Protein AF-A0A2E4WPH2-F1 (afdb_monomer_lite)

pLDDT: mean 88.89, std 12.29, range [36.84, 98.5]

Secondary structure (DSSP, 8-state):
------EEEETTTTEEEEES--GGGGHHHHTT--EEEEEEEEE-TTSS-EEE-----SEE-S-HHHHHHHHHHHHHH-TT-EEEEEEEEGGGEEEEEETTEEEEE-S-HHHHHHHHHHHHHHTT-TTHHHHHHHHHH--S-B-GGGGTT--HHHHHHHHHHHHHHHHHHHHHHHGGGTPEEEEEE-TTSSEEEEEEEETTEEEEEEEEE-TTS-EEEEEEEEE-TTS-EEEEEEEESSGGGHHHHTTS-PPB---

Foldseek 3Di:
DWAWFWWAQDPVQQKIKTFRDAPLLCLVVQPPFWKFWPWWWFDDPVNPDIDTDDDDGDTDPPPSVVNNVVLVVQQVPDPRGIAWTWMATPPRWIWTHHRGMIMTHDPDNVSSLVSQLVSCVVSQQQCSVVVVQLNVQDRFIFRCVQRHNHHPVRCVVRVLVRVVVRVVVVQVVVCVVVWHKDWDADPVSATAKIATDDPRATAAKIWGADNVNHTAKIWHWHADPVRQIETADIDGPDPPSVVVCVVVDDDHDYD

Structure (mmCIF, N/CA/C/O backbone):
data_AF-A0A2E4WPH2-F1
#
_entry.id   AF-A0A2E4WPH2-F1
#
loop_
_atom_site.group_PDB
_atom_site.id
_atom_site.type_symbol
_atom_site.label_atom_id
_atom_site.label_alt_id
_atom_site.label_comp_id
_atom_site.label_asym_id
_atom_site.label_entity_id
_atom_site.label_seq_id
_atom_site.pdbx_PDB_ins_code
_atom_site.Cartn_x
_atom_site.Cartn_y
_atom_site.Cartn_z
_atom_site.occupancy
_atom_site.B_iso_or_equiv
_atom_site.auth_seq_id
_atom_site.auth_comp_id
_atom_site.auth_asym_id
_atom_site.auth_atom_id
_atom_site.pdbx_PDB_model_num
ATOM 1 N N . MET A 1 1 ? 16.139 -13.150 -2.199 1.00 55.22 1 MET A N 1
ATOM 2 C CA . MET A 1 1 ? 14.776 -12.777 -2.609 1.00 55.22 1 MET A CA 1
ATOM 3 C C . MET A 1 1 ? 14.275 -11.840 -1.542 1.00 55.22 1 MET A C 1
ATOM 5 O O . MET A 1 1 ? 14.292 -12.226 -0.376 1.00 55.22 1 MET A O 1
ATOM 9 N N . GLU A 1 2 ? 13.984 -10.604 -1.922 1.00 74.56 2 GLU A N 1
ATOM 10 C CA . GLU A 1 2 ? 13.374 -9.649 -1.004 1.00 74.56 2 GLU A CA 1
ATOM 11 C C . GLU A 1 2 ? 11.986 -10.139 -0.583 1.00 74.56 2 GLU A C 1
ATOM 13 O O . GLU A 1 2 ? 11.366 -10.952 -1.273 1.00 74.56 2 GLU A O 1
ATOM 18 N N . SER A 1 3 ? 11.528 -9.699 0.583 1.00 86.38 3 SER A N 1
ATOM 19 C CA . SER A 1 3 ? 10.226 -10.071 1.123 1.00 86.38 3 SER A CA 1
ATOM 20 C C . SER A 1 3 ? 9.539 -8.807 1.580 1.00 86.38 3 SER A C 1
ATOM 22 O O . SER A 1 3 ? 10.053 -8.165 2.492 1.00 86.38 3 SER A O 1
ATOM 24 N N . LEU A 1 4 ? 8.364 -8.505 1.019 1.00 94.19 4 LEU A N 1
ATOM 25 C CA . LEU A 1 4 ? 7.590 -7.336 1.434 1.00 94.19 4 LEU A CA 1
ATOM 26 C C . LEU A 1 4 ? 7.427 -7.324 2.954 1.00 94.19 4 LEU A C 1
ATOM 28 O O . LEU A 1 4 ? 6.986 -8.313 3.548 1.00 94.19 4 LEU A O 1
ATOM 32 N N . ILE A 1 5 ? 7.788 -6.203 3.572 1.00 95.56 5 ILE A N 1
ATOM 33 C CA . ILE A 1 5 ? 7.694 -6.034 5.026 1.00 95.56 5 ILE A CA 1
ATOM 34 C C . ILE A 1 5 ? 6.419 -5.274 5.364 1.00 95.56 5 ILE A C 1
ATOM 36 O O . ILE A 1 5 ? 5.622 -5.740 6.173 1.00 95.56 5 ILE A O 1
ATOM 40 N N . PHE A 1 6 ? 6.201 -4.141 4.700 1.00 96.69 6 PHE A N 1
ATOM 41 C CA . PHE A 1 6 ? 5.037 -3.289 4.904 1.00 96.69 6 PHE A CA 1
ATOM 42 C C . PHE A 1 6 ? 4.280 -3.082 3.599 1.00 96.69 6 PHE A C 1
ATOM 44 O O . PHE A 1 6 ? 4.881 -3.029 2.522 1.00 96.69 6 PHE A O 1
ATOM 51 N N . PHE A 1 7 ? 2.961 -2.951 3.698 1.00 97.75 7 PHE A N 1
ATOM 52 C CA . PHE A 1 7 ? 2.097 -2.593 2.582 1.00 97.75 7 PHE A CA 1
ATOM 53 C C . PHE A 1 7 ? 0.999 -1.654 3.074 1.00 97.75 7 PHE A C 1
ATOM 55 O O . PHE A 1 7 ? 0.356 -1.920 4.089 1.00 97.75 7 PHE A O 1
ATOM 62 N N . LYS A 1 8 ? 0.756 -0.581 2.330 1.00 97.06 8 LYS A N 1
ATOM 63 C CA . LYS A 1 8 ? -0.301 0.394 2.590 1.00 97.06 8 LYS A CA 1
ATOM 64 C C . LYS A 1 8 ? -1.062 0.677 1.310 1.00 97.06 8 LYS A C 1
ATOM 66 O O . LYS A 1 8 ? -0.462 0.809 0.245 1.00 97.06 8 LYS A O 1
ATOM 71 N N . TYR A 1 9 ? -2.376 0.821 1.433 1.00 96.94 9 TYR A N 1
ATOM 72 C CA . TYR A 1 9 ? -3.211 1.429 0.408 1.00 96.94 9 TYR A CA 1
ATOM 73 C C . TYR A 1 9 ? -3.844 2.698 0.972 1.00 96.94 9 TYR A C 1
ATOM 75 O O . TYR A 1 9 ? -4.548 2.666 1.977 1.00 96.94 9 TYR A O 1
ATOM 83 N N . ASP A 1 10 ? -3.574 3.817 0.318 1.00 93.75 10 ASP A N 1
ATOM 84 C CA . ASP A 1 10 ? -4.118 5.127 0.630 1.00 93.75 10 ASP A CA 1
ATOM 85 C C . ASP A 1 10 ? -5.246 5.429 -0.359 1.00 93.75 10 ASP A C 1
ATOM 87 O O . ASP A 1 10 ? -5.002 5.712 -1.539 1.00 93.75 10 ASP A O 1
ATOM 91 N N . TRP A 1 11 ? -6.495 5.309 0.097 1.00 89.50 11 TRP A N 1
ATOM 92 C CA . TRP A 1 11 ? -7.652 5.505 -0.779 1.00 89.50 11 TRP A CA 1
ATOM 93 C C . TRP A 1 11 ? -7.856 6.976 -1.146 1.00 89.50 11 TRP A C 1
ATOM 95 O O . TRP A 1 11 ? -8.404 7.255 -2.212 1.00 89.50 11 TRP A O 1
ATOM 105 N N . SER A 1 12 ? -7.390 7.911 -0.311 1.00 87.56 12 SER A N 1
ATOM 106 C CA . SER A 1 12 ? -7.523 9.351 -0.560 1.00 87.56 12 SER A CA 1
ATOM 107 C C . SER A 1 12 ? -6.627 9.803 -1.714 1.00 87.56 12 SER A C 1
ATOM 109 O O . SER A 1 12 ? -7.017 10.642 -2.527 1.00 87.56 12 SER A O 1
ATOM 111 N N . LEU A 1 13 ? -5.455 9.174 -1.833 1.00 91.25 13 LEU A N 1
ATOM 112 C CA . LEU A 1 13 ? -4.467 9.455 -2.872 1.00 91.25 13 LEU A CA 1
ATOM 113 C C . LEU A 1 13 ? -4.487 8.451 -4.031 1.00 91.25 13 LEU A C 1
ATOM 115 O O . LEU A 1 13 ? -3.799 8.681 -5.027 1.00 91.25 13 LEU A O 1
ATOM 119 N N . LYS A 1 14 ? -5.259 7.360 -3.916 1.00 94.75 14 LYS A N 1
ATOM 120 C CA . LYS A 1 14 ? -5.258 6.207 -4.839 1.00 94.75 14 LYS A CA 1
ATOM 121 C C . LYS A 1 14 ? -3.844 5.666 -5.060 1.00 94.75 14 LYS A C 1
ATOM 123 O O . LYS A 1 14 ? -3.365 5.511 -6.184 1.00 94.75 14 LYS A O 1
ATOM 128 N N . LEU A 1 15 ? -3.167 5.426 -3.947 1.00 96.88 15 LEU A N 1
ATOM 129 C CA . LEU A 1 15 ? -1.734 5.179 -3.883 1.00 96.88 15 LEU A CA 1
ATOM 130 C C . LEU A 1 15 ? -1.475 3.907 -3.083 1.00 96.88 15 LEU A C 1
ATOM 132 O O . LEU A 1 15 ? -2.031 3.736 -2.001 1.00 96.88 15 LEU A O 1
ATOM 136 N N . ILE A 1 16 ? -0.594 3.042 -3.572 1.00 97.94 16 ILE A N 1
ATOM 137 C CA . ILE A 1 16 ? 0.015 2.002 -2.739 1.00 97.94 16 ILE A CA 1
ATOM 138 C C . ILE A 1 16 ? 1.429 2.399 -2.349 1.00 97.94 16 ILE A C 1
ATOM 140 O O . ILE A 1 16 ? 2.131 3.060 -3.116 1.00 97.94 16 ILE A O 1
ATOM 144 N N . ARG A 1 17 ? 1.844 1.982 -1.157 1.00 97.62 17 ARG A N 1
ATOM 145 C CA . ARG A 1 17 ? 3.225 2.083 -0.681 1.00 97.62 17 ARG A CA 1
ATOM 146 C C . ARG A 1 17 ? 3.657 0.742 -0.117 1.00 97.62 17 ARG A C 1
ATOM 148 O O . ARG A 1 17 ? 2.880 0.082 0.571 1.00 97.62 17 ARG A O 1
ATOM 155 N N . THR A 1 18 ? 4.876 0.325 -0.425 1.00 97.31 18 THR A N 1
ATOM 156 C CA . THR A 1 18 ? 5.430 -0.925 0.088 1.00 97.31 18 THR A CA 1
ATOM 157 C C . THR A 1 18 ? 6.941 -0.846 0.275 1.00 97.31 18 THR A C 1
ATOM 159 O O . THR A 1 18 ? 7.606 0.029 -0.279 1.00 97.31 18 THR A O 1
ATOM 162 N N . HIS A 1 19 ? 7.464 -1.755 1.095 1.00 95.69 19 HIS A N 1
ATOM 163 C CA . HIS A 1 19 ? 8.853 -1.794 1.533 1.00 95.69 19 HIS A CA 1
ATOM 164 C C . HIS A 1 19 ? 9.451 -3.190 1.350 1.00 95.69 19 HIS A C 1
ATOM 166 O O . HIS A 1 19 ? 8.760 -4.188 1.565 1.00 95.69 19 HIS A O 1
ATOM 172 N N . SER A 1 20 ? 10.758 -3.229 1.085 1.00 95.00 20 SER A N 1
ATOM 173 C CA . SER A 1 20 ? 11.541 -4.413 0.718 1.00 95.00 20 SER A CA 1
ATOM 174 C C . SER A 1 20 ? 11.065 -5.048 -0.594 1.00 95.00 20 SER A C 1
ATOM 176 O O . SER A 1 20 ? 10.649 -6.210 -0.617 1.00 95.00 20 SER A O 1
ATOM 178 N N . VAL A 1 21 ? 11.111 -4.254 -1.666 1.00 94.81 21 VAL A N 1
ATOM 179 C CA . VAL A 1 21 ? 10.941 -4.703 -3.055 1.00 94.81 21 VAL A CA 1
ATOM 180 C C . VAL A 1 21 ? 12.191 -4.476 -3.889 1.00 94.81 21 VAL A C 1
ATOM 182 O O . VAL A 1 21 ? 12.878 -3.475 -3.720 1.00 94.81 21 VAL A O 1
ATOM 185 N N . ASP A 1 22 ? 12.403 -5.337 -4.879 1.00 93.25 22 ASP A N 1
ATOM 186 C CA . ASP A 1 22 ? 13.354 -5.050 -5.947 1.00 93.25 22 ASP A CA 1
ATOM 187 C C . ASP A 1 22 ? 12.837 -3.940 -6.879 1.00 93.25 22 ASP A C 1
ATOM 189 O O . ASP A 1 22 ? 11.631 -3.713 -7.013 1.00 93.25 22 ASP A O 1
ATOM 193 N N . SER A 1 23 ? 13.765 -3.259 -7.551 1.00 93.94 23 SER A N 1
ATOM 194 C CA . SER A 1 23 ? 13.490 -2.209 -8.543 1.00 93.94 23 SER A CA 1
ATOM 195 C C . SER A 1 23 ? 12.545 -2.679 -9.652 1.00 93.94 23 SER A C 1
ATOM 197 O O . SER A 1 23 ? 11.735 -1.897 -10.148 1.00 93.94 23 SER A O 1
ATOM 199 N N . MET A 1 24 ? 12.593 -3.960 -10.025 1.00 94.69 24 MET A N 1
ATOM 200 C CA . MET A 1 24 ? 11.782 -4.537 -11.099 1.00 94.69 24 MET A CA 1
ATOM 201 C C . MET A 1 24 ? 10.347 -4.880 -10.671 1.00 94.69 24 MET A C 1
ATOM 203 O O . MET A 1 24 ? 9.514 -5.229 -11.513 1.00 94.69 24 MET A O 1
ATOM 207 N N . ALA A 1 25 ? 9.980 -4.660 -9.406 1.00 95.62 25 ALA A N 1
ATOM 208 C CA . ALA A 1 25 ? 8.589 -4.685 -8.953 1.00 95.62 25 ALA A CA 1
ATOM 209 C C . ALA A 1 25 ? 7.688 -3.674 -9.692 1.00 95.62 25 ALA A C 1
ATOM 211 O O . ALA A 1 25 ? 6.464 -3.814 -9.680 1.00 95.62 25 ALA A O 1
ATOM 212 N N . ILE A 1 26 ? 8.276 -2.670 -10.355 1.00 96.38 26 ILE A N 1
ATOM 213 C CA . ILE A 1 26 ? 7.557 -1.664 -11.146 1.00 96.38 26 ILE A CA 1
ATOM 214 C C . ILE A 1 26 ? 6.966 -2.219 -12.447 1.00 96.38 26 ILE A C 1
ATOM 216 O O . ILE A 1 26 ? 6.003 -1.656 -12.964 1.00 96.38 26 ILE A O 1
ATOM 220 N N . LEU A 1 27 ? 7.525 -3.304 -12.995 1.00 95.31 27 LEU A N 1
ATOM 221 C CA . LEU A 1 27 ? 7.250 -3.726 -14.373 1.00 95.31 27 LEU A CA 1
ATOM 222 C C . LEU A 1 27 ? 5.762 -4.001 -14.668 1.00 95.31 27 LEU A C 1
ATOM 224 O O . LEU A 1 27 ? 5.279 -3.507 -15.689 1.00 95.31 27 LEU A O 1
ATOM 228 N N . PRO A 1 28 ? 4.992 -4.690 -13.797 1.00 94.38 28 PRO A N 1
ATOM 229 C CA . PRO A 1 28 ? 3.562 -4.909 -14.033 1.00 94.38 28 PRO A CA 1
ATOM 230 C C . PRO A 1 28 ? 2.748 -3.612 -14.139 1.00 94.38 28 PRO A C 1
ATOM 232 O O . PRO A 1 28 ? 1.669 -3.599 -14.723 1.00 94.38 28 PRO A O 1
ATOM 235 N N . PHE A 1 29 ? 3.244 -2.512 -13.568 1.00 96.31 29 PHE A N 1
ATOM 236 C CA . PHE A 1 29 ? 2.561 -1.220 -13.579 1.00 96.31 29 PHE A CA 1
ATOM 237 C C . PHE 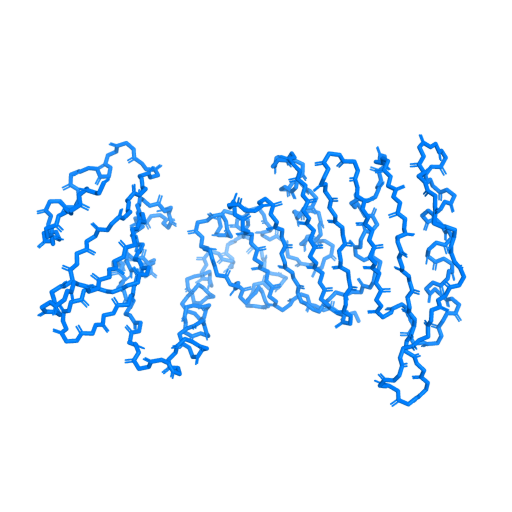A 1 29 ? 2.843 -0.407 -14.848 1.00 96.31 29 PHE A C 1
ATOM 239 O O . PHE A 1 29 ? 2.066 0.496 -15.154 1.00 96.31 29 PHE A O 1
ATOM 246 N N . LEU A 1 30 ? 3.893 -0.755 -15.601 1.00 95.69 30 LEU A N 1
ATOM 247 C CA . LEU A 1 30 ? 4.248 -0.137 -16.885 1.00 95.69 30 LEU A CA 1
ATOM 248 C C . LEU A 1 30 ? 3.587 -0.823 -18.087 1.00 95.69 30 LEU A C 1
ATOM 250 O O . LEU A 1 30 ? 3.448 -0.213 -19.145 1.00 95.69 30 LEU A O 1
ATOM 254 N N . GLU A 1 31 ? 3.202 -2.094 -17.953 1.00 89.56 31 GLU A N 1
ATOM 255 C CA . GLU A 1 31 ? 2.692 -2.888 -19.070 1.00 89.56 31 GLU A CA 1
ATOM 256 C C . GLU A 1 31 ? 1.447 -2.246 -19.707 1.00 89.56 31 GLU A C 1
ATOM 258 O O . GLU A 1 31 ? 0.392 -2.123 -19.083 1.00 89.56 31 GLU A O 1
ATOM 263 N N . GLY A 1 32 ? 1.582 -1.843 -20.977 1.00 87.12 32 GLY A N 1
ATOM 264 C CA . GLY A 1 32 ? 0.493 -1.278 -21.774 1.00 87.12 32 GLY A CA 1
ATOM 265 C C . GLY A 1 32 ? 0.068 0.142 -21.391 1.00 87.12 32 GLY A C 1
ATOM 266 O O . GLY A 1 32 ? -1.018 0.551 -21.800 1.00 87.12 32 GLY A O 1
ATOM 267 N N . ARG A 1 33 ? 0.884 0.879 -20.626 1.00 93.81 33 ARG A N 1
ATOM 268 C CA . ARG A 1 33 ? 0.634 2.287 -20.280 1.00 93.81 33 ARG A CA 1
ATOM 269 C C . ARG A 1 33 ? 1.617 3.211 -20.948 1.00 93.81 33 ARG A C 1
ATOM 271 O O . ARG A 1 33 ? 2.790 2.882 -21.050 1.00 93.81 33 ARG A O 1
ATOM 278 N N . ASP A 1 34 ? 1.149 4.401 -21.286 1.00 97.44 34 ASP A N 1
ATOM 279 C CA . ASP A 1 34 ? 2.032 5.490 -21.672 1.00 97.44 34 ASP A CA 1
ATOM 280 C C . ASP A 1 34 ? 2.725 6.059 -20.428 1.00 97.44 34 ASP A C 1
ATOM 282 O O . ASP A 1 34 ? 2.091 6.288 -19.390 1.00 97.44 34 ASP A O 1
ATOM 286 N N . PHE A 1 35 ? 4.035 6.270 -20.528 1.00 97.56 35 PHE A N 1
ATOM 287 C CA . PHE A 1 35 ? 4.858 6.754 -19.422 1.00 97.56 35 PHE A CA 1
ATOM 288 C C . PHE A 1 35 ? 6.048 7.578 -19.910 1.00 97.56 35 PHE A C 1
ATOM 290 O O . PHE A 1 35 ? 6.430 7.514 -21.077 1.00 97.56 35 PHE A O 1
ATOM 297 N N . ILE A 1 36 ? 6.657 8.326 -18.998 1.00 97.12 36 ILE A N 1
ATOM 298 C CA . ILE A 1 36 ? 7.961 8.966 -19.174 1.00 97.12 36 ILE A CA 1
ATOM 299 C C . ILE A 1 36 ? 8.834 8.629 -17.972 1.00 97.12 36 ILE A C 1
ATOM 301 O O . ILE A 1 36 ? 8.398 8.694 -16.821 1.00 97.12 36 ILE A O 1
ATOM 305 N N . VAL A 1 37 ? 10.080 8.256 -18.243 1.00 97.12 37 VAL A N 1
ATOM 306 C CA . VAL A 1 37 ? 11.079 8.016 -17.204 1.00 97.12 37 VAL A CA 1
ATOM 307 C C . VAL A 1 37 ? 11.802 9.332 -16.933 1.00 97.12 37 VAL A C 1
ATOM 309 O O . VAL A 1 37 ? 12.627 9.765 -17.729 1.00 97.12 37 VAL A O 1
ATOM 312 N N . ASN A 1 38 ? 11.483 9.980 -15.813 1.00 96.44 38 ASN A N 1
ATOM 313 C CA . ASN A 1 38 ? 12.056 11.280 -15.452 1.00 96.44 38 ASN A CA 1
ATOM 314 C C . ASN A 1 38 ? 13.489 11.141 -14.938 1.00 96.44 38 ASN A C 1
ATOM 316 O O . ASN A 1 38 ? 14.348 11.988 -15.183 1.00 96.44 38 ASN A O 1
ATOM 320 N N . SER A 1 39 ? 13.752 10.090 -14.159 1.00 95.81 39 SER A N 1
ATOM 321 C CA . SER A 1 39 ? 15.089 9.843 -13.631 1.00 95.81 39 SER A CA 1
ATOM 322 C C . SER A 1 39 ? 15.298 8.388 -13.240 1.00 95.81 39 SER A C 1
ATOM 324 O O . SER A 1 39 ? 14.391 7.714 -12.754 1.00 95.81 39 SER A O 1
ATOM 326 N N . VAL A 1 40 ? 16.529 7.926 -13.442 1.00 96.88 40 VAL A N 1
ATOM 327 C CA . VAL A 1 40 ? 17.003 6.600 -13.052 1.00 96.88 40 VAL A CA 1
ATOM 328 C C . VAL A 1 40 ? 18.391 6.769 -12.456 1.00 96.88 40 VAL A C 1
ATOM 330 O O . VAL A 1 40 ? 19.227 7.479 -13.020 1.00 96.88 40 VAL A O 1
ATOM 333 N N . HIS A 1 41 ? 18.639 6.144 -11.310 1.00 96.56 41 HIS A N 1
ATOM 334 C CA . HIS A 1 41 ? 19.916 6.238 -10.619 1.00 96.56 41 HIS A CA 1
ATOM 335 C C . HIS A 1 41 ? 20.354 4.899 -10.027 1.00 96.56 41 HIS A C 1
ATOM 337 O O . HIS A 1 41 ? 19.533 4.146 -9.505 1.00 96.56 41 HIS A O 1
ATOM 343 N N . THR A 1 42 ? 21.665 4.668 -10.002 1.00 96.12 42 THR A N 1
ATOM 344 C CA . THR A 1 42 ? 22.331 3.586 -9.256 1.00 96.12 42 THR A CA 1
ATOM 345 C C . THR A 1 42 ? 23.074 4.150 -8.047 1.00 96.12 42 THR A C 1
ATOM 347 O O . THR A 1 42 ? 23.486 5.314 -8.050 1.00 96.12 42 THR A O 1
ATOM 350 N N . LEU A 1 43 ? 23.306 3.330 -7.020 1.00 93.81 43 LEU A N 1
ATOM 351 C CA . LEU A 1 43 ? 24.273 3.660 -5.968 1.00 93.81 43 LEU A CA 1
ATOM 352 C C . LEU A 1 43 ? 25.697 3.367 -6.446 1.00 93.81 43 LEU A C 1
ATOM 354 O O . LEU A 1 43 ? 25.965 2.324 -7.050 1.00 93.81 43 LEU A O 1
ATOM 358 N N . LYS A 1 44 ? 26.625 4.272 -6.133 1.00 91.81 44 LYS A N 1
ATOM 359 C CA . LYS A 1 44 ? 28.067 4.046 -6.278 1.00 91.81 44 LYS A CA 1
ATOM 360 C C . LYS A 1 44 ? 28.548 3.008 -5.264 1.00 91.81 44 LYS A C 1
ATOM 362 O O . LYS A 1 44 ? 27.851 2.666 -4.314 1.00 91.81 44 LYS A O 1
ATOM 367 N N . ASP A 1 45 ? 29.781 2.536 -5.439 1.00 90.06 45 ASP A N 1
ATOM 368 C CA . ASP A 1 45 ? 30.409 1.547 -4.547 1.00 90.06 45 ASP A CA 1
ATOM 369 C C . ASP A 1 45 ? 30.512 1.996 -3.074 1.00 90.06 45 ASP A C 1
ATOM 371 O O . ASP A 1 45 ? 30.700 1.158 -2.195 1.00 90.06 45 ASP A O 1
ATOM 375 N N . ASP A 1 46 ? 30.390 3.297 -2.788 1.00 89.31 46 ASP A N 1
ATOM 376 C CA . ASP A 1 46 ? 30.347 3.818 -1.417 1.00 89.31 46 ASP A CA 1
ATOM 377 C C . ASP A 1 46 ? 29.005 3.560 -0.704 1.00 89.31 46 ASP A C 1
ATOM 379 O O . ASP A 1 46 ? 28.917 3.754 0.508 1.00 89.31 46 ASP A O 1
ATOM 383 N N . GLY A 1 47 ? 27.977 3.118 -1.437 1.00 83.44 47 GLY A N 1
ATOM 384 C CA . GLY A 1 47 ? 26.639 2.821 -0.926 1.00 83.44 47 GLY A CA 1
ATOM 385 C C . GLY A 1 47 ? 25.828 4.046 -0.500 1.00 83.44 47 GLY A C 1
ATOM 386 O O . GLY A 1 47 ? 24.753 3.882 0.071 1.00 83.44 47 GLY A O 1
ATOM 387 N N . VAL A 1 48 ? 26.323 5.263 -0.745 1.00 84.06 48 VAL A N 1
ATOM 388 C CA . VAL A 1 48 ? 25.702 6.514 -0.273 1.00 84.06 48 VAL A CA 1
ATOM 389 C C . VAL A 1 48 ? 25.474 7.493 -1.419 1.00 84.06 48 VAL A C 1
ATOM 391 O O . VAL A 1 48 ? 24.461 8.190 -1.448 1.00 84.06 48 VAL A O 1
ATOM 394 N N . THR A 1 49 ? 26.394 7.557 -2.377 1.00 89.50 49 THR A N 1
ATOM 395 C CA . THR A 1 49 ? 26.308 8.492 -3.496 1.00 89.50 49 THR A CA 1
ATOM 396 C C . THR A 1 49 ? 25.522 7.869 -4.645 1.00 89.50 49 THR A C 1
ATOM 398 O O . THR A 1 49 ? 25.864 6.785 -5.111 1.00 89.50 49 THR A O 1
ATOM 401 N N . ALA A 1 50 ? 24.510 8.575 -5.152 1.00 92.56 50 ALA A N 1
ATOM 402 C CA . ALA A 1 50 ? 23.770 8.170 -6.345 1.00 92.56 50 ALA A CA 1
ATOM 403 C C . ALA A 1 50 ? 24.404 8.733 -7.631 1.00 92.56 50 ALA A C 1
ATOM 405 O O . ALA A 1 50 ? 24.951 9.840 -7.645 1.00 92.56 50 ALA A O 1
ATOM 406 N N . GLU A 1 51 ? 24.310 7.984 -8.724 1.00 93.94 51 GLU A N 1
ATOM 407 C CA . GLU A 1 51 ? 24.726 8.382 -10.071 1.00 93.94 51 GLU A CA 1
ATOM 408 C C . GLU A 1 51 ? 23.551 8.237 -11.033 1.00 93.94 51 GLU A C 1
ATOM 410 O O . GLU A 1 51 ? 22.856 7.226 -10.992 1.00 93.94 51 GLU A O 1
ATOM 415 N N . LYS A 1 52 ? 23.298 9.264 -11.856 1.00 93.75 52 LYS A N 1
ATOM 416 C CA . LYS A 1 52 ? 22.231 9.233 -12.864 1.00 93.75 52 LYS A CA 1
ATOM 417 C C . LYS A 1 52 ? 22.639 8.298 -14.002 1.00 93.75 52 LYS A C 1
ATOM 419 O O . LYS A 1 52 ? 23.747 8.417 -14.514 1.00 93.75 52 LYS A O 1
ATOM 424 N N . CYS A 1 53 ? 21.740 7.401 -14.378 1.00 92.12 53 CYS A N 1
ATOM 425 C CA . CYS A 1 53 ? 21.887 6.543 -15.543 1.00 92.12 53 CYS A CA 1
ATOM 426 C C . CYS A 1 53 ? 21.402 7.276 -16.799 1.00 92.12 53 CYS A C 1
ATOM 428 O O . CYS A 1 53 ? 20.480 8.094 -16.730 1.00 92.12 53 CYS A O 1
ATOM 430 N N . ASP A 1 54 ? 22.004 6.963 -17.944 1.00 88.38 54 ASP A N 1
ATOM 431 C CA . ASP A 1 54 ? 21.547 7.480 -19.230 1.00 88.38 54 ASP A CA 1
ATOM 432 C C . ASP A 1 54 ? 20.245 6.770 -19.627 1.00 88.38 54 ASP A C 1
ATOM 434 O O . ASP A 1 54 ? 20.234 5.580 -19.936 1.00 88.38 54 ASP A O 1
ATOM 438 N N . PHE A 1 55 ? 19.138 7.510 -19.589 1.00 88.25 55 PHE A N 1
ATOM 439 C CA . PHE A 1 55 ? 17.824 7.077 -20.053 1.00 88.25 55 PHE A CA 1
ATOM 440 C C . PHE A 1 55 ? 17.112 8.282 -20.673 1.00 88.25 55 PHE A C 1
ATOM 442 O O . PHE A 1 55 ? 17.242 9.400 -20.168 1.00 88.25 55 PHE A O 1
ATOM 449 N N . GLU A 1 56 ? 16.410 8.087 -21.788 1.00 84.38 56 GLU A N 1
ATOM 450 C CA . GLU A 1 56 ? 15.780 9.197 -22.506 1.00 84.38 56 GLU A CA 1
ATOM 451 C C . GLU A 1 56 ? 14.533 9.709 -21.767 1.00 84.38 56 GLU A C 1
ATOM 453 O O . GLU A 1 56 ? 13.613 8.952 -21.459 1.00 84.38 56 GLU A O 1
ATOM 458 N N . GLU A 1 57 ? 14.504 11.019 -21.501 1.00 90.56 57 GLU A N 1
ATOM 459 C CA . GLU A 1 57 ? 13.357 11.723 -20.914 1.00 90.56 57 GLU A CA 1
ATOM 460 C C . GLU A 1 57 ? 12.356 12.093 -22.020 1.00 90.56 57 GLU A C 1
ATOM 462 O O . GLU A 1 57 ? 12.251 13.247 -22.446 1.00 90.56 57 GLU A O 1
ATOM 467 N N . GLU A 1 58 ? 11.627 11.098 -22.520 1.00 93.88 58 GLU A N 1
ATOM 468 C CA . GLU A 1 58 ? 10.548 11.287 -23.490 1.00 93.88 58 GLU A CA 1
ATOM 469 C C . GLU A 1 58 ? 9.303 10.457 -23.158 1.00 93.88 58 GLU A C 1
ATOM 471 O O . GLU A 1 58 ? 9.364 9.439 -22.470 1.00 93.88 58 GLU A O 1
ATOM 476 N N . TRP A 1 59 ? 8.147 10.906 -23.656 1.00 96.75 59 TRP A N 1
ATOM 477 C CA . TRP A 1 59 ? 6.901 10.155 -23.530 1.00 96.75 59 TRP A CA 1
ATOM 478 C C . TRP A 1 59 ? 6.910 8.932 -24.445 1.00 96.75 59 TRP A C 1
ATOM 480 O O . TRP A 1 59 ? 6.850 9.042 -25.673 1.00 96.75 59 TRP A O 1
ATOM 490 N N . ILE A 1 60 ? 6.890 7.762 -23.823 1.00 95.88 60 ILE A N 1
ATOM 491 C CA . ILE A 1 60 ? 6.821 6.460 -24.469 1.00 95.88 60 ILE A CA 1
ATOM 492 C C . ILE A 1 60 ? 5.347 6.123 -24.666 1.00 95.88 60 ILE A C 1
ATOM 494 O O . ILE A 1 60 ? 4.627 5.825 -23.716 1.00 95.88 60 ILE A O 1
ATOM 498 N N . THR A 1 61 ? 4.894 6.206 -25.918 1.00 96.12 61 THR A N 1
ATOM 499 C CA . THR A 1 61 ? 3.477 6.010 -26.298 1.00 96.12 61 THR A CA 1
ATOM 500 C C . THR A 1 61 ? 3.241 4.778 -27.175 1.00 96.12 61 THR A C 1
ATOM 502 O O . THR A 1 61 ? 2.115 4.461 -27.563 1.00 96.12 61 THR A O 1
ATOM 505 N N . LYS A 1 62 ? 4.323 4.097 -27.567 1.00 94.38 62 LYS A N 1
ATOM 506 C CA . LYS A 1 62 ? 4.332 2.909 -28.429 1.00 94.38 62 LYS A CA 1
ATOM 507 C C . LYS A 1 62 ? 5.527 2.042 -28.083 1.00 94.38 62 LYS A C 1
ATOM 509 O O . LYS A 1 62 ? 6.490 2.522 -27.496 1.00 94.38 62 LYS A O 1
ATOM 514 N N . ASP A 1 63 ? 5.454 0.778 -28.498 1.00 93.94 63 ASP A N 1
ATOM 515 C CA . ASP A 1 63 ? 6.546 -0.186 -28.362 1.00 93.94 63 ASP A CA 1
ATOM 516 C C . ASP A 1 63 ? 7.097 -0.253 -26.924 1.00 93.94 63 ASP A C 1
ATOM 518 O O . ASP A 1 63 ? 8.291 -0.453 -26.710 1.00 93.94 63 ASP A O 1
ATOM 522 N N . HIS A 1 64 ? 6.208 -0.114 -25.924 1.00 94.88 64 HIS A N 1
ATOM 523 C CA . HIS A 1 64 ? 6.543 -0.014 -24.494 1.00 94.88 64 HIS A CA 1
ATOM 524 C C . HIS A 1 64 ? 7.476 -1.135 -24.021 1.00 94.88 64 HIS A C 1
ATOM 526 O O . HIS A 1 64 ? 8.324 -0.919 -23.160 1.00 94.88 64 HIS A O 1
ATOM 532 N N . PHE A 1 65 ? 7.357 -2.324 -24.623 1.00 94.44 65 PHE A N 1
ATOM 533 C CA . PHE A 1 65 ? 8.198 -3.479 -24.318 1.00 94.44 65 PHE A CA 1
ATOM 534 C C . PHE A 1 65 ? 9.698 -3.219 -24.543 1.00 94.44 65 PHE A C 1
ATOM 536 O O . PHE A 1 65 ? 10.502 -3.786 -23.811 1.00 94.44 65 PHE A O 1
ATOM 543 N N . ILE A 1 66 ? 10.082 -2.366 -25.505 1.00 93.75 66 ILE A N 1
ATOM 544 C CA . ILE A 1 66 ? 11.488 -2.022 -25.783 1.00 93.75 66 ILE A CA 1
ATOM 545 C C . ILE A 1 66 ? 12.078 -1.263 -24.594 1.00 93.75 66 ILE A C 1
ATOM 547 O O . ILE A 1 66 ? 13.142 -1.615 -24.097 1.00 93.75 66 ILE A O 1
ATOM 551 N N . TYR A 1 67 ? 11.359 -0.256 -24.102 1.00 94.50 67 TYR A N 1
ATOM 552 C CA . TYR A 1 67 ? 11.810 0.584 -22.993 1.00 94.50 67 TYR A CA 1
ATOM 553 C C . TYR A 1 67 ? 11.752 -0.154 -21.651 1.00 94.50 67 TYR A C 1
ATOM 555 O O . TYR A 1 67 ? 12.649 -0.013 -20.823 1.00 94.50 67 TYR A O 1
ATOM 563 N N . ILE A 1 68 ? 10.738 -1.003 -21.455 1.00 95.25 68 ILE A N 1
ATOM 564 C CA . ILE A 1 68 ? 10.663 -1.918 -20.307 1.00 95.25 68 ILE A CA 1
ATOM 565 C C . ILE A 1 68 ? 11.853 -2.888 -20.309 1.00 95.25 68 ILE A C 1
ATOM 567 O O . ILE A 1 68 ? 12.467 -3.116 -19.267 1.00 95.25 68 ILE A O 1
ATOM 571 N N . GLN A 1 69 ? 12.202 -3.446 -21.471 1.00 94.94 69 GLN A N 1
ATOM 572 C CA . GLN A 1 69 ? 13.370 -4.311 -21.606 1.00 94.94 69 GLN A CA 1
ATOM 573 C C . GLN A 1 69 ? 14.668 -3.544 -21.331 1.00 94.94 69 GLN A C 1
ATOM 575 O O . GLN A 1 69 ? 15.504 -4.059 -20.598 1.00 94.94 69 GLN A O 1
ATOM 580 N N . ALA A 1 70 ? 14.804 -2.311 -21.823 1.00 94.31 70 ALA A N 1
ATOM 581 C CA . ALA A 1 70 ? 15.971 -1.470 -21.560 1.00 94.31 70 ALA A CA 1
ATOM 582 C C . ALA A 1 70 ? 16.158 -1.164 -20.062 1.00 94.31 70 ALA A C 1
ATOM 584 O O . ALA A 1 70 ? 17.276 -1.238 -19.564 1.00 94.31 70 ALA A O 1
ATOM 585 N N . LEU A 1 71 ? 15.078 -0.880 -19.318 1.00 95.00 71 LEU A N 1
ATOM 586 C CA . LEU A 1 71 ? 15.145 -0.703 -17.857 1.00 95.00 71 LEU A CA 1
ATOM 587 C C . LEU A 1 71 ? 15.639 -1.966 -17.147 1.00 95.00 71 LEU A C 1
ATOM 589 O O . LEU A 1 71 ? 16.440 -1.880 -16.219 1.00 95.00 71 LEU A O 1
ATOM 593 N N . LYS A 1 72 ? 15.169 -3.133 -17.590 1.00 95.38 72 LYS A N 1
ATOM 594 C CA . LYS A 1 72 ? 15.585 -4.416 -17.027 1.00 95.38 72 LYS A CA 1
ATOM 595 C C . LYS A 1 72 ? 17.043 -4.742 -17.350 1.00 95.38 72 LYS A C 1
ATOM 597 O O . LYS A 1 72 ? 17.776 -5.156 -16.463 1.00 95.38 72 LYS A O 1
ATOM 602 N N . GLU A 1 73 ? 17.457 -4.553 -18.600 1.00 95.19 73 GLU A N 1
ATOM 603 C CA . GLU A 1 73 ? 18.848 -4.747 -19.024 1.00 95.19 73 GLU A CA 1
ATOM 604 C C . GLU A 1 73 ? 19.786 -3.823 -18.242 1.00 95.19 73 GLU A C 1
ATOM 606 O O . GLU A 1 73 ? 20.816 -4.275 -17.751 1.00 95.19 73 GLU A O 1
ATOM 611 N N . LEU A 1 74 ? 19.387 -2.565 -18.036 1.00 94.19 74 LEU A N 1
ATOM 612 C CA . LEU A 1 74 ? 20.128 -1.621 -17.205 1.00 94.19 74 LEU A CA 1
ATOM 613 C C . LEU A 1 74 ? 20.256 -2.106 -15.751 1.00 94.19 74 LEU A C 1
ATOM 615 O O . LEU A 1 74 ? 21.348 -2.048 -15.193 1.00 94.19 74 LEU A O 1
ATOM 619 N N . ASP A 1 75 ? 19.177 -2.594 -15.132 1.00 94.31 75 ASP A N 1
ATOM 620 C CA . ASP A 1 75 ? 19.219 -3.151 -13.770 1.00 94.31 75 ASP A CA 1
ATOM 621 C C . ASP A 1 75 ? 20.141 -4.381 -13.674 1.00 94.31 75 ASP A C 1
ATOM 623 O O . ASP A 1 75 ? 20.966 -4.453 -12.763 1.00 94.31 75 ASP A O 1
ATOM 627 N N . ASP A 1 76 ? 20.071 -5.290 -14.655 1.00 93.69 76 ASP A N 1
ATOM 628 C CA . ASP A 1 76 ? 20.894 -6.506 -14.736 1.00 93.69 76 ASP A CA 1
ATOM 629 C C . ASP A 1 76 ? 22.398 -6.198 -14.945 1.00 93.69 76 ASP A C 1
ATOM 631 O O . ASP A 1 76 ? 23.265 -6.939 -14.468 1.00 93.69 76 ASP A O 1
ATOM 635 N N . GLU A 1 77 ? 22.736 -5.117 -15.658 1.00 92.62 77 GLU A N 1
ATOM 636 C CA . GLU A 1 77 ? 24.121 -4.676 -15.897 1.00 92.62 77 GLU A CA 1
ATOM 637 C C . GLU A 1 77 ? 24.758 -3.992 -14.677 1.00 92.62 77 GLU A C 1
ATOM 639 O O . GLU A 1 77 ? 25.988 -3.989 -14.514 1.00 92.62 77 GLU A O 1
ATOM 644 N N . LEU A 1 78 ? 23.941 -3.409 -13.800 1.00 90.38 78 LEU A N 1
ATOM 645 C CA . LEU A 1 78 ? 24.402 -2.653 -12.645 1.00 90.38 78 LEU A CA 1
ATOM 646 C C . LEU A 1 78 ? 24.719 -3.569 -11.464 1.00 90.38 78 LEU A C 1
ATOM 648 O O . LEU A 1 78 ? 23.863 -4.232 -10.890 1.00 90.38 78 LEU A O 1
ATOM 652 N N . LYS A 1 79 ? 25.967 -3.507 -10.991 1.00 86.75 79 LYS A N 1
ATOM 653 C CA . LYS A 1 79 ? 26.433 -4.273 -9.820 1.00 86.75 79 LYS A CA 1
ATOM 654 C C . LYS A 1 79 ? 25.559 -4.083 -8.570 1.00 86.75 79 LYS A C 1
ATOM 656 O O . LYS A 1 79 ? 25.406 -5.026 -7.798 1.00 86.75 79 LYS A O 1
ATOM 661 N N . ASN A 1 80 ? 25.048 -2.871 -8.356 1.00 86.25 80 ASN A N 1
ATOM 662 C CA . ASN A 1 80 ? 24.224 -2.519 -7.197 1.00 86.25 80 ASN A CA 1
ATOM 663 C C . ASN A 1 80 ? 22.724 -2.440 -7.534 1.00 86.25 80 ASN A C 1
ATOM 665 O O . ASN A 1 80 ? 21.945 -2.048 -6.667 1.00 86.25 80 ASN A O 1
ATOM 669 N N . GLY A 1 81 ? 22.338 -2.792 -8.767 1.00 90.94 81 GLY A N 1
ATOM 670 C CA . GLY A 1 81 ? 20.996 -2.575 -9.299 1.00 90.94 81 GLY A CA 1
ATOM 671 C C . GLY A 1 81 ? 20.601 -1.099 -9.360 1.00 90.94 81 GLY A C 1
ATOM 672 O O . GLY A 1 81 ? 21.360 -0.188 -9.004 1.00 90.94 81 GLY A O 1
ATOM 673 N N . LEU A 1 82 ? 19.375 -0.854 -9.803 1.00 94.94 82 LEU A N 1
ATOM 674 C CA . LEU A 1 82 ? 18.762 0.461 -9.736 1.00 94.94 82 LEU A CA 1
ATOM 675 C C . LEU A 1 82 ? 18.385 0.796 -8.294 1.00 94.94 82 LEU A C 1
ATOM 677 O O . LEU A 1 82 ? 17.807 -0.006 -7.562 1.00 94.94 82 LEU A O 1
ATOM 681 N N . ALA A 1 83 ? 18.708 2.020 -7.892 1.00 95.19 83 ALA A N 1
ATOM 682 C CA . ALA A 1 83 ? 18.477 2.534 -6.550 1.00 95.19 83 ALA A CA 1
ATOM 683 C C . ALA A 1 83 ? 17.321 3.530 -6.499 1.00 95.19 83 ALA A C 1
ATOM 685 O O . ALA A 1 83 ? 16.582 3.544 -5.519 1.00 95.19 83 ALA A O 1
ATOM 686 N N . PHE A 1 84 ? 17.153 4.344 -7.542 1.00 96.94 84 PHE A N 1
ATOM 687 C CA . PHE A 1 84 ? 16.060 5.308 -7.632 1.00 96.94 84 PHE A CA 1
ATOM 688 C C . PHE A 1 84 ? 15.487 5.309 -9.040 1.00 96.94 84 PHE A C 1
ATOM 690 O O . PHE A 1 84 ? 16.243 5.349 -10.011 1.00 96.94 84 PHE A O 1
ATOM 697 N N . ILE A 1 85 ? 14.164 5.267 -9.143 1.00 97.94 85 ILE A N 1
ATOM 698 C CA . ILE A 1 85 ? 13.439 5.349 -10.410 1.00 97.94 85 ILE A CA 1
ATOM 699 C C . ILE A 1 85 ? 12.236 6.262 -10.185 1.00 97.94 85 ILE A C 1
ATOM 701 O O . ILE A 1 85 ? 11.428 6.008 -9.291 1.00 97.94 85 ILE A O 1
ATOM 705 N N . ASP A 1 86 ? 12.121 7.310 -10.992 1.00 98.12 86 ASP A N 1
ATOM 706 C CA . ASP A 1 86 ? 10.970 8.210 -11.013 1.00 98.12 86 ASP A CA 1
ATOM 707 C C . ASP A 1 86 ? 10.328 8.183 -12.398 1.00 98.12 86 ASP A C 1
ATOM 709 O O . ASP A 1 86 ? 10.973 8.509 -13.399 1.00 98.12 86 ASP A O 1
ATOM 713 N N . ILE A 1 87 ? 9.069 7.754 -12.451 1.00 98.31 87 ILE A N 1
ATOM 714 C CA . ILE A 1 87 ? 8.302 7.595 -13.686 1.00 98.31 87 ILE A CA 1
ATOM 715 C C . ILE A 1 87 ? 6.962 8.296 -13.518 1.00 98.31 87 ILE A C 1
ATOM 717 O O . ILE A 1 87 ? 6.209 8.008 -12.584 1.00 98.31 87 ILE A O 1
ATOM 721 N N . GLU A 1 88 ? 6.631 9.163 -14.465 1.00 98.25 88 GLU A N 1
ATOM 722 C CA . GLU A 1 88 ? 5.279 9.686 -14.621 1.00 98.25 88 GLU A CA 1
ATOM 723 C C . GLU A 1 88 ? 4.494 8.769 -15.566 1.00 98.25 88 GLU A C 1
ATOM 725 O O . GLU A 1 88 ? 4.991 8.338 -16.607 1.00 98.25 88 GLU A O 1
ATOM 730 N N . LEU A 1 89 ? 3.262 8.450 -15.177 1.00 97.31 89 LEU A N 1
ATOM 731 C CA . LEU A 1 89 ? 2.322 7.675 -15.978 1.00 97.31 89 LEU A CA 1
ATOM 732 C C . LEU A 1 89 ? 1.249 8.611 -16.538 1.00 97.31 89 LEU A C 1
ATOM 734 O O . LEU A 1 89 ? 0.969 9.677 -15.981 1.00 97.31 89 LEU A O 1
ATOM 738 N N . GLU A 1 90 ? 0.571 8.180 -17.597 1.00 94.62 90 GLU A N 1
ATOM 739 C CA . GLU A 1 90 ? -0.654 8.839 -18.050 1.00 94.62 90 GLU A CA 1
ATOM 740 C C . GLU A 1 90 ? -1.672 9.074 -16.907 1.00 94.62 90 GLU A C 1
ATOM 742 O O . GLU A 1 90 ? -1.678 8.399 -15.874 1.00 94.62 90 GLU A O 1
ATOM 747 N N . ASN A 1 91 ? -2.581 10.036 -17.098 1.00 93.31 91 ASN A N 1
ATOM 748 C CA . ASN A 1 91 ? -3.635 10.378 -16.130 1.00 93.31 91 ASN A CA 1
ATOM 749 C C . ASN A 1 91 ? -3.109 10.783 -14.736 1.00 93.31 91 ASN A C 1
ATOM 751 O O . ASN A 1 91 ? -3.755 10.517 -13.720 1.00 93.31 91 ASN A O 1
ATOM 755 N N . SER A 1 92 ? -1.946 11.446 -14.685 1.00 92.25 92 SER A N 1
ATOM 756 C CA . SER A 1 92 ? -1.315 11.919 -13.440 1.00 92.25 92 SER A CA 1
ATOM 757 C C . SER A 1 92 ? -0.995 10.797 -12.439 1.00 92.25 92 SER A C 1
ATOM 759 O O . SER A 1 92 ? -0.980 11.026 -11.218 1.00 92.25 92 SER A O 1
ATOM 761 N N . GLY A 1 93 ? -0.780 9.582 -12.952 1.00 96.88 93 GLY A N 1
ATOM 762 C CA . GLY A 1 93 ? -0.201 8.479 -12.199 1.00 96.88 93 GLY A CA 1
ATOM 763 C C . GLY A 1 93 ? 1.312 8.638 -12.072 1.00 96.88 93 GLY A C 1
ATOM 764 O O . GLY A 1 93 ? 1.934 9.426 -12.782 1.00 96.88 93 GLY A O 1
ATOM 765 N N . TYR A 1 94 ? 1.912 7.892 -11.154 1.00 97.88 94 TYR A N 1
ATOM 766 C CA . TYR A 1 94 ? 3.365 7.860 -11.025 1.00 97.88 94 TYR A CA 1
ATOM 767 C C . TYR A 1 94 ? 3.835 6.556 -10.396 1.00 97.88 94 TYR A C 1
ATOM 769 O O . TYR A 1 94 ? 3.087 5.887 -9.673 1.00 97.88 94 TYR A O 1
ATOM 777 N N . ILE A 1 95 ? 5.101 6.244 -10.640 1.00 98.50 95 ILE A N 1
ATOM 778 C CA . ILE A 1 95 ? 5.859 5.205 -9.958 1.00 98.50 95 ILE A CA 1
ATOM 779 C C . ILE A 1 95 ? 7.112 5.860 -9.399 1.00 98.50 95 ILE A C 1
ATOM 781 O O . ILE A 1 95 ? 7.884 6.471 -10.133 1.00 98.50 95 ILE A O 1
ATOM 785 N N . ASN A 1 96 ? 7.314 5.711 -8.098 1.00 98.44 96 ASN A N 1
ATOM 786 C CA . ASN A 1 96 ? 8.531 6.136 -7.435 1.00 98.44 96 ASN A CA 1
ATOM 787 C C . ASN A 1 96 ? 9.123 4.943 -6.691 1.00 98.44 96 ASN A C 1
ATOM 789 O O . ASN A 1 96 ? 8.504 4.406 -5.770 1.00 98.44 96 ASN A O 1
ATOM 793 N N . TYR A 1 97 ? 10.305 4.519 -7.120 1.00 98.19 97 TYR A N 1
ATOM 794 C CA . TYR A 1 97 ? 11.100 3.507 -6.446 1.00 98.19 97 TYR A CA 1
ATOM 795 C C . TYR A 1 97 ? 12.335 4.163 -5.829 1.00 98.19 97 TYR A C 1
ATOM 797 O O . TYR A 1 97 ? 13.009 4.968 -6.474 1.00 98.19 97 TYR A O 1
ATOM 805 N N . SER A 1 98 ? 12.627 3.820 -4.578 1.00 96.12 98 SER A N 1
ATOM 806 C CA . SER A 1 98 ? 13.725 4.381 -3.794 1.00 96.12 98 SER A CA 1
ATOM 807 C C . SER A 1 98 ? 14.237 3.339 -2.806 1.00 96.12 98 SER A C 1
ATOM 809 O O . SER A 1 98 ? 13.604 3.089 -1.782 1.00 96.12 98 SER A O 1
ATOM 811 N N . VAL A 1 99 ? 15.372 2.715 -3.127 1.00 93.31 99 VAL A N 1
ATOM 812 C CA . VAL A 1 99 ? 16.148 1.796 -2.273 1.00 93.31 99 VAL A CA 1
ATOM 813 C C . VAL A 1 99 ? 15.250 0.836 -1.480 1.00 93.31 99 VAL A C 1
ATOM 815 O O . VAL A 1 99 ? 15.132 0.914 -0.255 1.00 93.31 99 VAL A O 1
ATOM 818 N N . GLY A 1 100 ? 14.560 -0.054 -2.192 1.00 93.94 100 GLY A N 1
ATOM 819 C CA . GLY A 1 100 ? 13.668 -1.038 -1.582 1.00 93.94 100 GLY A CA 1
ATOM 820 C C . GLY A 1 100 ? 12.273 -0.523 -1.221 1.00 93.94 100 GLY A C 1
ATOM 821 O O . GLY A 1 100 ? 11.466 -1.287 -0.696 1.00 93.94 100 GLY A O 1
ATOM 822 N N . GLN A 1 101 ? 11.962 0.753 -1.452 1.00 96.69 101 GLN A N 1
ATOM 823 C CA . GLN A 1 101 ? 10.632 1.332 -1.244 1.00 96.69 101 GLN A CA 1
ATOM 824 C C . GLN A 1 101 ? 9.972 1.616 -2.583 1.00 96.69 101 GLN A C 1
ATOM 826 O O . GLN A 1 101 ? 10.625 2.101 -3.504 1.00 96.69 101 GLN A O 1
ATOM 831 N N . LEU A 1 102 ? 8.673 1.354 -2.679 1.00 98.06 102 LEU A N 1
ATOM 832 C CA . LEU A 1 102 ? 7.902 1.569 -3.896 1.00 98.06 102 LEU A CA 1
ATOM 833 C C . LEU A 1 102 ? 6.583 2.255 -3.577 1.00 98.06 102 LEU A C 1
ATOM 835 O O . LEU A 1 102 ? 5.813 1.793 -2.735 1.00 98.06 102 LEU A O 1
ATOM 839 N N . ALA A 1 103 ? 6.325 3.347 -4.284 1.00 98.31 103 ALA A N 1
ATOM 840 C CA . ALA A 1 103 ? 5.090 4.104 -4.245 1.00 98.31 103 ALA A CA 1
ATOM 841 C C . ALA A 1 103 ? 4.487 4.157 -5.651 1.00 98.31 103 ALA A C 1
ATOM 843 O O . ALA A 1 103 ? 5.158 4.567 -6.598 1.00 98.31 103 ALA A O 1
ATOM 844 N N . ILE A 1 104 ? 3.227 3.742 -5.792 1.00 98.25 104 ILE A N 1
ATOM 845 C CA . ILE A 1 104 ? 2.536 3.705 -7.087 1.00 98.25 104 ILE A CA 1
ATOM 846 C C . ILE A 1 104 ? 1.161 4.332 -6.968 1.00 98.25 104 ILE A C 1
ATOM 848 O O . ILE A 1 104 ? 0.320 3.867 -6.193 1.00 98.25 104 ILE A O 1
ATOM 852 N N . LYS A 1 105 ? 0.915 5.351 -7.786 1.00 98.06 105 LYS A N 1
ATOM 853 C CA . LYS A 1 105 ? -0.384 6.003 -7.908 1.00 98.06 105 LYS A CA 1
ATOM 854 C C . LYS A 1 105 ? -1.008 5.682 -9.255 1.00 98.06 105 LYS A C 1
ATOM 856 O O . LYS A 1 105 ? -0.397 5.937 -10.290 1.00 98.06 105 LYS A O 1
ATOM 861 N N . LEU A 1 106 ? -2.253 5.211 -9.229 1.00 96.50 106 LEU A N 1
ATOM 862 C CA . LEU A 1 106 ? -3.075 5.001 -10.420 1.00 96.50 106 LEU A CA 1
ATOM 863 C C . LEU A 1 106 ? -4.478 5.563 -10.199 1.00 96.50 106 LEU A C 1
ATOM 865 O O . LEU A 1 106 ? -5.079 5.376 -9.143 1.00 96.50 106 LEU A O 1
ATOM 869 N N . GLU A 1 107 ? -5.029 6.210 -11.223 1.00 93.12 107 GLU A N 1
ATOM 870 C CA . GLU A 1 107 ? -6.370 6.800 -11.149 1.00 93.12 107 GLU A CA 1
ATOM 871 C C . GLU A 1 107 ? -7.484 5.734 -11.127 1.00 93.12 107 GLU A C 1
ATOM 873 O O . GLU A 1 107 ? -8.522 5.917 -10.478 1.00 93.12 107 GLU A O 1
ATOM 878 N N . ASN A 1 108 ? -7.252 4.597 -11.795 1.00 94.38 108 ASN A N 1
ATOM 879 C CA . ASN A 1 108 ? -8.157 3.451 -11.835 1.00 94.38 108 ASN A CA 1
ATOM 880 C C . ASN A 1 108 ? -7.932 2.519 -10.629 1.00 94.38 108 ASN A C 1
ATOM 882 O O . ASN A 1 108 ? -6.955 1.774 -10.564 1.00 94.38 108 ASN A O 1
ATOM 886 N N . ILE A 1 109 ? -8.876 2.532 -9.686 1.00 93.38 109 ILE A N 1
ATOM 887 C CA . ILE A 1 109 ? -8.776 1.795 -8.416 1.00 93.38 109 ILE A CA 1
ATOM 888 C C . ILE A 1 109 ? -8.8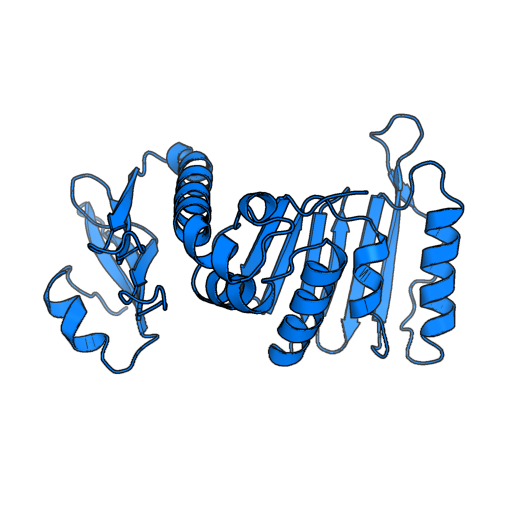58 0.273 -8.608 1.00 93.38 109 ILE A C 1
ATOM 890 O O . ILE A 1 109 ? -8.143 -0.466 -7.932 1.00 93.38 109 ILE A O 1
ATOM 894 N N . GLU A 1 110 ? -9.700 -0.218 -9.522 1.00 95.38 110 GLU A N 1
ATOM 895 C CA . GLU A 1 110 ? -9.831 -1.666 -9.761 1.00 95.38 110 GLU A CA 1
ATOM 896 C C . GLU A 1 110 ? -8.561 -2.245 -10.383 1.00 95.38 110 GLU A C 1
ATOM 898 O O . GLU A 1 110 ? -8.140 -3.362 -10.076 1.00 95.38 110 GLU A O 1
ATOM 903 N N . GLU A 1 111 ? -7.911 -1.452 -11.224 1.00 95.38 111 GLU A N 1
ATOM 904 C CA . GLU A 1 111 ? -6.630 -1.799 -11.812 1.00 95.38 111 GLU A CA 1
ATOM 905 C C . GLU A 1 111 ? -5.496 -1.754 -10.788 1.00 95.38 111 GLU A C 1
ATOM 907 O O . GLU A 1 111 ? -4.744 -2.724 -10.679 1.00 95.38 111 GLU A O 1
ATOM 912 N N . LEU A 1 112 ? -5.433 -0.696 -9.970 1.00 96.50 112 LEU A N 1
ATOM 913 C CA . LEU A 1 112 ? -4.493 -0.605 -8.853 1.00 96.50 112 LEU A CA 1
ATOM 914 C C . LEU A 1 112 ? -4.621 -1.813 -7.927 1.00 96.50 112 LEU A C 1
ATOM 916 O O . LEU A 1 112 ? -3.615 -2.429 -7.578 1.00 96.50 112 LEU A O 1
ATOM 920 N N . LYS A 1 113 ? -5.851 -2.203 -7.583 1.00 97.44 113 LYS A N 1
ATOM 921 C CA . LYS A 1 113 ? -6.133 -3.416 -6.814 1.00 97.44 113 LYS A CA 1
ATOM 922 C C . LYS A 1 113 ? -5.613 -4.662 -7.524 1.00 97.44 113 LYS A C 1
ATOM 924 O O . LYS A 1 113 ? -4.881 -5.434 -6.913 1.00 97.44 113 LYS A O 1
ATOM 929 N N . SER A 1 114 ? -5.980 -4.875 -8.788 1.00 97.50 114 SER A N 1
ATOM 930 C CA . SER A 1 114 ? -5.575 -6.066 -9.549 1.00 97.50 114 SER A CA 1
ATOM 931 C C . SER A 1 114 ? -4.053 -6.227 -9.580 1.00 97.50 114 SER A C 1
ATOM 933 O O . SER A 1 114 ? -3.536 -7.302 -9.267 1.00 97.50 114 SER A O 1
ATOM 935 N N . LEU A 1 115 ? -3.326 -5.148 -9.876 1.00 97.44 115 LEU A N 1
ATOM 936 C CA . LEU A 1 115 ? -1.864 -5.145 -9.917 1.00 97.44 115 LEU A CA 1
ATOM 937 C C . LEU A 1 115 ? -1.246 -5.307 -8.524 1.00 97.44 115 LEU A C 1
ATOM 939 O O . LEU A 1 115 ? -0.288 -6.057 -8.364 1.00 97.44 115 LEU A O 1
ATOM 943 N N . SER A 1 116 ? -1.839 -4.706 -7.490 1.00 97.44 116 SER A N 1
ATOM 944 C CA . SER A 1 116 ? -1.408 -4.907 -6.098 1.00 97.44 116 SER A CA 1
ATOM 945 C C . SER A 1 116 ? -1.541 -6.365 -5.662 1.00 97.44 116 SER A C 1
ATOM 947 O O . SER A 1 116 ? -0.642 -6.915 -5.031 1.00 97.44 116 SER A O 1
ATOM 949 N N . ILE A 1 117 ? -2.642 -7.029 -6.027 1.00 98.00 117 ILE A N 1
ATOM 950 C CA . ILE A 1 117 ? -2.846 -8.459 -5.762 1.00 98.00 117 ILE A CA 1
ATOM 951 C C . ILE A 1 117 ? -1.801 -9.305 -6.492 1.00 98.00 117 ILE A C 1
ATOM 953 O O . ILE A 1 117 ? -1.306 -10.282 -5.926 1.00 98.00 117 ILE A O 1
ATOM 957 N N . GLN A 1 118 ? -1.470 -8.960 -7.739 1.00 96.75 118 GLN A N 1
ATOM 958 C CA . GLN A 1 118 ? -0.421 -9.645 -8.497 1.00 96.75 118 GLN A CA 1
ATOM 959 C C . GLN A 1 118 ? 0.948 -9.475 -7.833 1.00 96.75 118 GLN A C 1
ATOM 961 O O . GLN A 1 118 ? 1.635 -10.474 -7.625 1.00 96.75 118 GLN A O 1
ATOM 966 N N . LEU A 1 119 ? 1.293 -8.255 -7.418 1.00 96.62 119 LEU A N 1
ATOM 967 C CA . LEU A 1 119 ? 2.525 -7.941 -6.695 1.00 96.62 119 LEU A CA 1
ATOM 968 C C . LEU A 1 119 ? 2.631 -8.744 -5.389 1.00 96.62 119 LEU A C 1
ATOM 970 O O . LEU A 1 119 ? 3.616 -9.437 -5.153 1.00 96.62 119 LEU A O 1
ATOM 974 N N . LEU A 1 120 ? 1.579 -8.739 -4.568 1.00 97.00 120 LEU A N 1
ATOM 975 C CA . LEU A 1 120 ? 1.515 -9.536 -3.339 1.00 97.00 120 LEU A CA 1
ATOM 976 C C . LEU A 1 120 ? 1.705 -11.037 -3.628 1.00 97.00 120 LEU A C 1
ATOM 978 O O . LEU A 1 120 ? 2.478 -11.721 -2.959 1.00 97.00 120 LEU A O 1
ATOM 982 N N . LYS A 1 121 ? 1.046 -11.580 -4.654 1.00 96.12 121 LYS A N 1
ATOM 983 C CA . LYS A 1 121 ? 1.214 -12.995 -5.024 1.00 96.12 121 LYS A CA 1
ATOM 984 C C . LYS A 1 121 ? 2.631 -13.307 -5.503 1.00 96.12 121 LYS A C 1
ATOM 986 O O . LYS A 1 121 ? 3.147 -14.366 -5.148 1.00 96.12 121 LYS A O 1
ATOM 991 N N . TYR A 1 122 ? 3.252 -12.401 -6.258 1.00 94.88 122 TYR A N 1
ATOM 992 C CA . TYR A 1 122 ? 4.637 -12.526 -6.714 1.00 94.88 122 TYR A CA 1
ATOM 993 C C . TYR A 1 122 ? 5.608 -12.664 -5.531 1.00 94.88 122 TYR A C 1
ATOM 995 O O . TYR A 1 122 ? 6.456 -13.554 -5.537 1.00 94.88 122 TYR A O 1
ATOM 1003 N N . TYR A 1 123 ? 5.398 -11.894 -4.460 1.00 96.00 123 TYR A N 1
ATOM 1004 C CA . TYR A 1 123 ? 6.179 -11.992 -3.220 1.00 96.00 123 TYR A CA 1
ATOM 1005 C C . TYR A 1 123 ? 5.706 -13.083 -2.239 1.00 96.00 123 TYR A C 1
ATOM 1007 O O . TYR A 1 123 ? 6.198 -13.155 -1.118 1.00 96.00 123 TYR A O 1
ATOM 1015 N N . GLY A 1 124 ? 4.791 -13.974 -2.637 1.00 95.88 124 GLY A N 1
ATOM 1016 C CA . GLY A 1 124 ? 4.426 -15.157 -1.846 1.00 95.88 124 GLY A CA 1
ATOM 1017 C C . GLY A 1 124 ? 3.276 -14.971 -0.849 1.00 95.88 124 GLY A C 1
ATOM 1018 O O . GLY A 1 124 ? 3.072 -15.824 0.018 1.00 95.88 124 GLY A O 1
ATOM 1019 N N . PHE A 1 125 ? 2.481 -13.906 -0.965 1.00 97.06 125 PHE A N 1
ATOM 1020 C CA . PHE A 1 125 ? 1.275 -13.710 -0.152 1.00 97.06 125 PHE A CA 1
ATOM 1021 C C . PHE A 1 125 ? 0.077 -14.437 -0.778 1.00 97.06 125 PHE A C 1
ATOM 1023 O O . PHE A 1 125 ? -0.639 -13.900 -1.625 1.00 97.06 125 PHE A O 1
ATOM 1030 N N . TYR A 1 126 ? -0.168 -15.686 -0.370 1.00 96.62 126 TYR A N 1
ATOM 1031 C CA . TYR A 1 126 ? -1.222 -16.512 -0.980 1.00 96.62 126 TYR A CA 1
ATOM 1032 C C . TYR A 1 126 ? -2.649 -16.058 -0.638 1.00 96.62 126 TYR A C 1
ATOM 1034 O O . TYR A 1 126 ? -3.562 -16.293 -1.428 1.00 96.62 126 TYR A O 1
ATOM 1042 N N . ALA A 1 127 ? -2.840 -15.370 0.490 1.00 97.25 127 ALA A N 1
ATOM 1043 C CA . ALA A 1 127 ? -4.103 -14.743 0.890 1.00 97.25 127 ALA A CA 1
ATOM 1044 C C . ALA A 1 127 ? -4.200 -13.259 0.462 1.00 97.25 127 ALA A C 1
ATOM 1046 O O . ALA A 1 127 ? -4.786 -12.442 1.170 1.00 97.25 127 ALA A O 1
ATOM 1047 N N . ALA A 1 128 ? -3.601 -12.882 -0.679 1.00 97.56 128 ALA A N 1
ATOM 1048 C CA . ALA A 1 128 ? -3.529 -11.489 -1.141 1.00 97.56 128 ALA A CA 1
ATOM 1049 C C . ALA A 1 128 ? -4.900 -10.787 -1.225 1.00 97.56 128 ALA A C 1
ATOM 1051 O O . ALA A 1 128 ? -5.006 -9.614 -0.884 1.00 97.56 128 ALA A O 1
ATOM 1052 N N . GLU A 1 129 ? -5.956 -11.492 -1.643 1.00 97.50 129 GLU A N 1
ATOM 1053 C CA . GLU A 1 129 ? -7.315 -10.932 -1.745 1.00 97.50 129 GLU A CA 1
ATOM 1054 C C . GLU A 1 129 ? -7.895 -10.586 -0.371 1.00 97.50 129 GLU A C 1
ATOM 1056 O O . GLU A 1 129 ? -8.517 -9.540 -0.180 1.00 97.50 129 GLU A O 1
ATOM 1061 N N . GLU A 1 130 ? -7.701 -11.467 0.610 1.00 96.81 130 GLU A N 1
ATOM 1062 C CA . GLU A 1 130 ? -8.088 -11.213 1.992 1.00 96.81 130 GLU A CA 1
ATOM 1063 C C . GLU A 1 130 ? -7.250 -10.093 2.616 1.00 96.81 130 GLU A C 1
ATOM 1065 O O . GLU A 1 130 ? -7.800 -9.259 3.336 1.00 96.81 130 GLU A O 1
ATOM 1070 N N . LEU A 1 131 ? -5.955 -10.032 2.303 1.00 97.38 131 LEU A N 1
ATOM 1071 C CA . LEU A 1 131 ? -5.064 -8.964 2.748 1.00 97.38 131 LEU A CA 1
ATOM 1072 C C . LEU A 1 131 ? -5.466 -7.604 2.164 1.00 97.38 131 LEU A C 1
ATOM 1074 O O . LEU A 1 131 ? -5.544 -6.627 2.902 1.00 97.38 131 LEU A O 1
ATOM 1078 N N . TRP A 1 132 ? -5.816 -7.534 0.878 1.00 97.00 132 TRP A N 1
ATOM 1079 C CA . TRP A 1 132 ? -6.307 -6.300 0.259 1.00 97.00 132 TRP A CA 1
ATOM 1080 C C . TRP A 1 132 ? -7.556 -5.755 0.951 1.00 97.00 132 TRP A C 1
ATOM 1082 O O . TRP A 1 132 ? -7.663 -4.554 1.183 1.00 97.00 132 TRP A O 1
ATOM 1092 N N . LYS A 1 133 ? -8.486 -6.628 1.357 1.00 94.88 133 LYS A N 1
ATOM 1093 C CA . LYS A 1 133 ? -9.666 -6.203 2.131 1.00 94.88 133 LYS A CA 1
ATOM 1094 C C . LYS A 1 133 ? -9.286 -5.557 3.462 1.00 94.88 133 LYS A C 1
ATOM 1096 O O . LYS A 1 133 ? -9.987 -4.656 3.900 1.00 94.88 133 LYS A O 1
ATOM 1101 N N . ILE A 1 134 ? -8.204 -5.996 4.102 1.00 95.44 134 ILE A N 1
ATOM 1102 C CA . ILE A 1 134 ? -7.680 -5.339 5.307 1.00 95.44 134 ILE A CA 1
ATOM 1103 C C . ILE A 1 134 ? -7.096 -3.976 4.927 1.00 95.44 134 ILE A C 1
ATOM 1105 O O . ILE A 1 134 ? -7.506 -2.968 5.489 1.00 95.44 134 ILE A O 1
ATOM 1109 N N . LEU A 1 135 ? -6.215 -3.926 3.926 1.00 95.06 135 LEU A N 1
ATOM 1110 C CA . LEU A 1 135 ? -5.553 -2.692 3.481 1.00 95.06 135 LEU A CA 1
ATOM 1111 C C . LEU A 1 135 ? -6.547 -1.567 3.143 1.00 95.06 135 LEU A C 1
ATOM 1113 O O . LEU A 1 135 ? -6.327 -0.418 3.502 1.00 95.06 135 LEU A O 1
ATOM 1117 N N . VAL A 1 136 ? -7.677 -1.893 2.510 1.00 92.56 136 VAL A N 1
ATOM 1118 C CA . VAL A 1 136 ? -8.733 -0.913 2.189 1.00 92.56 136 VAL A CA 1
ATOM 1119 C C . VAL A 1 136 ? -9.401 -0.325 3.435 1.00 92.56 136 VAL A C 1
ATOM 1121 O O . VAL A 1 136 ? -9.811 0.833 3.418 1.00 92.56 136 VAL A O 1
ATOM 1124 N N . ASN A 1 137 ? -9.503 -1.098 4.516 1.00 90.62 137 ASN A N 1
ATOM 1125 C CA . ASN A 1 137 ? -10.171 -0.673 5.746 1.00 90.62 137 ASN A CA 1
ATOM 1126 C C . ASN A 1 137 ? -9.236 0.054 6.724 1.00 90.62 137 ASN A C 1
ATOM 1128 O O . ASN A 1 137 ? -9.719 0.740 7.621 1.00 90.62 137 ASN A O 1
ATOM 1132 N N . HIS A 1 138 ? -7.917 -0.068 6.562 1.00 90.94 138 HIS A N 1
ATOM 1133 C CA . HIS A 1 138 ? -6.932 0.450 7.510 1.00 90.94 138 HIS A CA 1
ATOM 1134 C C . HIS A 1 138 ? -5.930 1.380 6.805 1.00 90.94 138 HIS A C 1
ATOM 1136 O O . HIS A 1 138 ? -5.083 0.924 6.04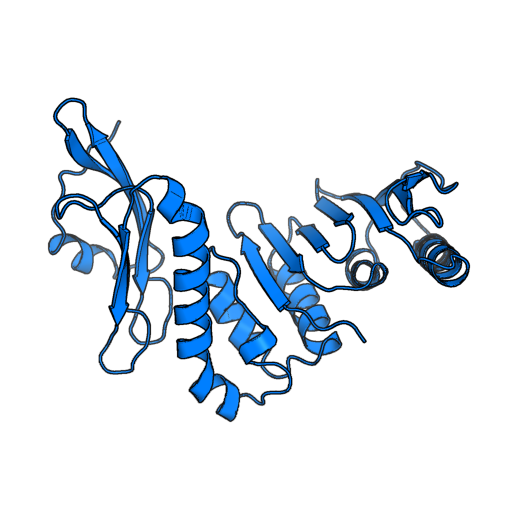6 1.00 90.94 138 HIS A O 1
ATOM 1142 N N . GLN A 1 139 ? -5.997 2.690 7.077 1.00 86.81 139 GLN A N 1
ATOM 1143 C CA . GLN A 1 139 ? -5.141 3.729 6.464 1.00 86.81 139 GLN A CA 1
ATOM 1144 C C . GLN A 1 139 ? -3.723 3.837 7.065 1.00 86.81 139 GLN A C 1
ATOM 1146 O O . GLN A 1 139 ? -3.125 4.912 7.115 1.00 86.81 139 GLN A O 1
ATOM 1151 N N . ILE A 1 140 ? -3.152 2.709 7.475 1.00 90.94 140 ILE A N 1
ATOM 1152 C CA . ILE A 1 140 ? -1.827 2.602 8.102 1.00 90.94 140 ILE A CA 1
ATOM 1153 C C . ILE A 1 140 ? -0.958 1.589 7.351 1.00 90.94 140 ILE A C 1
ATOM 1155 O O . ILE A 1 140 ? -1.456 0.814 6.533 1.00 90.94 140 ILE A O 1
ATOM 1159 N N . ASP A 1 141 ? 0.343 1.597 7.619 1.00 93.94 141 ASP A N 1
ATOM 1160 C CA . ASP A 1 141 ? 1.268 0.603 7.081 1.00 93.94 141 ASP A CA 1
ATOM 1161 C C . ASP A 1 141 ? 1.064 -0.751 7.771 1.00 93.94 141 ASP A C 1
ATOM 1163 O O . ASP A 1 141 ? 1.304 -0.911 8.967 1.00 93.94 141 ASP A O 1
ATOM 1167 N N . ILE A 1 142 ? 0.604 -1.748 7.011 1.00 97.25 142 ILE A N 1
ATOM 1168 C CA . ILE A 1 142 ? 0.349 -3.095 7.527 1.00 97.25 142 ILE A CA 1
ATOM 1169 C C . ILE A 1 142 ? 1.636 -3.929 7.433 1.00 97.25 142 ILE A C 1
ATOM 1171 O O . ILE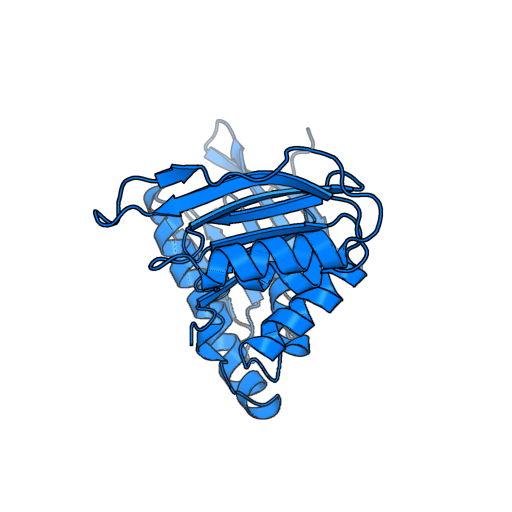 A 1 142 ? 2.182 -4.047 6.332 1.00 97.25 142 ILE A O 1
ATOM 1175 N N . PRO A 1 143 ? 2.116 -4.551 8.532 1.00 97.00 143 PRO A N 1
ATOM 1176 C CA . PRO A 1 143 ? 3.297 -5.412 8.546 1.00 97.00 143 PRO A CA 1
ATOM 1177 C C . PRO A 1 143 ? 2.975 -6.772 7.909 1.00 97.00 143 PRO A C 1
ATOM 1179 O O . PRO A 1 143 ? 2.741 -7.776 8.585 1.00 97.00 143 PRO A O 1
ATOM 1182 N N . VAL A 1 144 ? 2.929 -6.819 6.579 1.00 97.19 144 VAL A N 1
ATOM 1183 C CA . VAL A 1 144 ? 2.484 -7.999 5.826 1.00 97.19 144 VAL A CA 1
ATOM 1184 C C . VAL A 1 144 ? 3.368 -9.227 6.047 1.00 97.19 144 VAL A C 1
ATOM 1186 O O . VAL A 1 144 ? 2.881 -10.343 5.887 1.00 97.19 144 VAL A O 1
ATOM 1189 N N . TYR A 1 145 ? 4.612 -9.068 6.514 1.00 94.75 145 TYR A N 1
ATOM 1190 C CA . TYR A 1 145 ? 5.502 -10.192 6.840 1.00 94.75 145 TYR A CA 1
ATOM 1191 C C . TYR A 1 145 ? 4.895 -11.207 7.829 1.00 94.75 145 TYR A C 1
ATOM 1193 O O . TYR A 1 145 ? 5.280 -12.375 7.798 1.00 94.75 145 TYR A O 1
ATOM 1201 N N . PHE A 1 146 ? 3.921 -10.810 8.661 1.00 93.75 146 PHE A N 1
ATOM 1202 C CA . PHE A 1 146 ? 3.180 -11.720 9.550 1.00 93.75 146 PHE A CA 1
ATOM 1203 C C . PHE A 1 146 ? 2.477 -12.855 8.809 1.00 93.75 146 PHE A C 1
ATOM 1205 O O . PHE A 1 146 ? 2.268 -13.920 9.385 1.00 93.75 146 PHE A O 1
ATOM 1212 N N . VAL A 1 147 ? 2.067 -12.615 7.562 1.00 96.25 147 VAL A N 1
ATOM 1213 C CA . VAL A 1 147 ? 1.188 -13.509 6.801 1.00 96.25 147 VAL A CA 1
ATOM 1214 C C . VAL A 1 147 ? 1.842 -14.072 5.538 1.00 96.25 147 VAL A C 1
ATOM 1216 O O . VAL A 1 147 ? 1.168 -14.649 4.680 1.00 96.25 147 VAL A O 1
ATOM 1219 N N . LEU A 1 148 ? 3.163 -13.927 5.414 1.00 96.19 148 LEU A N 1
ATOM 1220 C CA . LEU A 1 148 ? 3.927 -14.456 4.289 1.00 96.19 148 LEU A CA 1
ATOM 1221 C C . LEU A 1 148 ? 3.760 -15.979 4.174 1.00 96.19 148 LEU A C 1
ATOM 1223 O O . LEU A 1 148 ? 3.907 -16.714 5.150 1.00 96.19 148 LEU A O 1
ATOM 1227 N N . GLY A 1 149 ? 3.454 -16.464 2.967 1.00 96.38 149 GLY A N 1
ATOM 1228 C CA . GLY A 1 149 ? 3.287 -17.893 2.685 1.00 96.38 149 GLY A CA 1
ATOM 1229 C C . GLY A 1 149 ? 2.046 -18.542 3.312 1.00 96.38 149 GLY A C 1
ATOM 1230 O O . GLY A 1 149 ? 1.829 -19.741 3.122 1.00 96.38 149 GLY A O 1
ATOM 1231 N N . MET A 1 150 ? 1.211 -17.785 4.030 1.00 97.44 150 MET A N 1
ATOM 1232 C CA . MET A 1 150 ? 0.013 -18.318 4.674 1.00 97.44 150 MET A CA 1
ATOM 1233 C C . MET A 1 150 ? -1.107 -18.544 3.666 1.00 97.44 150 MET A C 1
ATOM 1235 O O . MET A 1 150 ? -1.423 -17.684 2.838 1.00 97.44 150 MET A O 1
ATOM 1239 N N . ARG A 1 151 ? -1.757 -19.706 3.765 1.00 95.44 151 ARG A N 1
ATOM 1240 C CA . ARG A 1 151 ? -3.027 -19.953 3.078 1.00 95.44 151 ARG A CA 1
ATOM 1241 C C . ARG A 1 151 ? -4.151 -19.233 3.815 1.00 95.44 151 ARG A C 1
ATOM 1243 O O . ARG A 1 151 ? -3.993 -18.801 4.951 1.00 95.44 151 ARG A O 1
ATOM 1250 N N . LYS A 1 152 ? -5.310 -19.136 3.166 1.00 95.69 152 LYS A N 1
ATOM 1251 C CA . LYS A 1 152 ? -6.476 -18.418 3.688 1.00 95.69 152 LYS A CA 1
ATOM 1252 C C . LYS A 1 152 ? -6.850 -18.801 5.126 1.00 95.69 152 LYS A C 1
ATOM 1254 O O . LYS A 1 152 ? -7.113 -17.909 5.922 1.00 95.69 152 LYS A O 1
ATOM 1259 N N . ASP A 1 153 ? -6.870 -20.088 5.458 1.00 96.00 153 ASP A N 1
ATOM 1260 C CA . ASP A 1 153 ? -7.295 -20.533 6.791 1.00 96.00 153 ASP A CA 1
ATOM 1261 C C . ASP A 1 153 ? -6.309 -20.090 7.883 1.00 96.00 153 ASP A C 1
ATOM 1263 O O . ASP A 1 153 ? -6.734 -19.555 8.904 1.00 96.00 153 ASP A O 1
ATOM 1267 N N . ASP A 1 154 ? -5.001 -20.209 7.628 1.00 97.19 154 ASP A N 1
ATOM 1268 C CA . ASP A 1 154 ? -3.949 -19.736 8.538 1.00 97.19 154 ASP A CA 1
ATOM 1269 C C . ASP A 1 154 ? -3.975 -18.205 8.659 1.00 97.19 154 ASP A C 1
ATOM 1271 O O . ASP A 1 154 ? -3.949 -17.652 9.758 1.00 97.19 154 ASP A O 1
ATOM 1275 N N . PHE A 1 155 ? -4.135 -17.510 7.528 1.00 96.56 155 PHE A N 1
ATOM 1276 C CA . PHE A 1 155 ? -4.280 -16.056 7.485 1.00 96.56 155 PHE A CA 1
ATOM 1277 C C . PHE A 1 155 ? -5.431 -15.573 8.374 1.00 96.56 155 PHE A C 1
ATOM 1279 O O . PHE A 1 155 ? -5.284 -14.595 9.104 1.00 96.56 155 PHE A O 1
ATOM 1286 N N . LEU A 1 156 ? -6.585 -16.248 8.341 1.00 92.75 156 LEU A N 1
ATOM 1287 C CA . LEU A 1 156 ? -7.748 -15.856 9.139 1.00 92.75 156 LEU A CA 1
ATOM 1288 C C . LEU A 1 156 ? -7.503 -15.973 10.650 1.00 92.75 156 LEU A C 1
ATOM 1290 O O . LEU A 1 156 ? -8.139 -15.237 11.405 1.00 92.75 156 LEU A O 1
ATOM 1294 N N . LEU A 1 157 ? -6.588 -16.845 11.080 1.00 93.62 157 LEU A N 1
ATOM 1295 C CA . LEU A 1 157 ? -6.176 -16.977 12.480 1.00 93.62 157 LEU A CA 1
ATOM 1296 C C . LEU A 1 157 ? -5.173 -15.890 12.892 1.00 93.62 157 LEU A C 1
ATOM 1298 O O . LEU A 1 157 ? -5.221 -15.418 14.026 1.00 93.62 157 LEU A O 1
ATOM 1302 N N . THR A 1 158 ? -4.293 -15.471 11.979 1.00 95.06 158 THR A N 1
ATOM 1303 C CA . THR A 1 158 ? -3.191 -14.536 12.275 1.00 95.06 158 THR A CA 1
ATOM 1304 C C . THR A 1 158 ? -3.537 -13.070 12.011 1.00 95.06 158 THR A C 1
ATOM 1306 O O . THR A 1 158 ? -2.970 -12.184 12.650 1.00 95.06 158 THR A O 1
ATOM 1309 N N . LYS A 1 159 ? -4.488 -12.773 11.115 1.00 94.69 159 LYS A N 1
ATOM 1310 C CA . LYS A 1 159 ? -4.740 -11.403 10.631 1.00 94.69 159 LYS A CA 1
ATOM 1311 C C . LYS A 1 159 ? -4.965 -10.368 11.738 1.00 94.69 159 LYS A C 1
ATOM 1313 O O . LYS A 1 159 ? -4.526 -9.239 11.587 1.00 94.69 159 LYS A O 1
ATOM 1318 N N . ASN A 1 160 ? -5.619 -10.730 12.844 1.00 92.56 160 ASN A N 1
ATOM 1319 C CA . ASN A 1 160 ? -5.919 -9.768 13.907 1.00 92.56 160 ASN A CA 1
ATOM 1320 C C . ASN A 1 160 ? -4.640 -9.330 14.637 1.00 92.56 160 ASN A C 1
ATOM 1322 O O . ASN A 1 160 ? -4.500 -8.149 14.922 1.00 92.56 160 ASN A O 1
ATOM 1326 N N . GLN A 1 161 ? -3.687 -10.247 14.846 1.00 93.44 161 GLN A N 1
ATOM 1327 C CA . GLN A 1 161 ? -2.380 -9.927 15.433 1.00 93.44 161 GLN A CA 1
ATOM 1328 C C . GLN A 1 161 ? -1.576 -8.997 14.519 1.00 93.44 161 GLN A C 1
ATOM 1330 O O . GLN A 1 161 ? -0.957 -8.052 14.989 1.00 93.44 161 GLN A O 1
ATOM 1335 N N . MET A 1 162 ? -1.632 -9.231 13.204 1.00 96.38 162 MET A N 1
ATOM 1336 C CA . MET A 1 162 ? -0.998 -8.357 12.214 1.00 96.38 162 MET A CA 1
ATOM 1337 C C . MET A 1 162 ? -1.582 -6.935 12.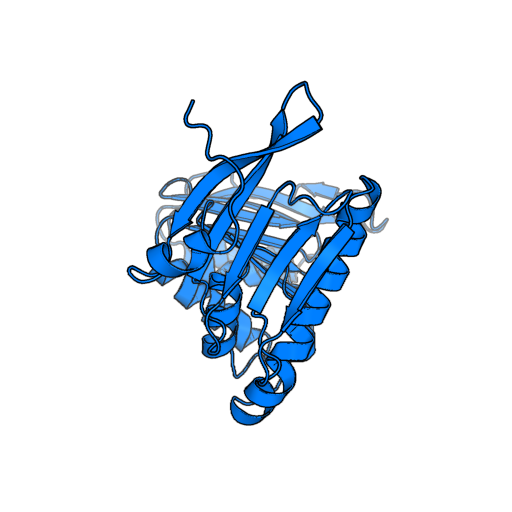248 1.00 96.38 162 MET A C 1
ATOM 1339 O O . MET A 1 162 ? -0.829 -5.968 12.183 1.00 96.38 162 MET A O 1
ATOM 1343 N N . ILE A 1 163 ? -2.910 -6.794 12.340 1.00 95.19 163 ILE A N 1
ATOM 1344 C CA . ILE A 1 163 ? -3.557 -5.473 12.393 1.00 95.19 163 ILE A CA 1
ATOM 1345 C C . ILE A 1 163 ? -3.244 -4.773 13.726 1.00 95.19 163 ILE A C 1
ATOM 1347 O O . ILE A 1 163 ? -2.956 -3.580 13.730 1.00 95.19 163 ILE A O 1
ATOM 1351 N N . GLU A 1 164 ? -3.278 -5.493 14.848 1.00 91.44 164 GLU A N 1
ATOM 1352 C CA . GLU A 1 164 ? -2.908 -4.948 16.161 1.00 91.44 164 GLU A CA 1
ATOM 1353 C C . GLU A 1 164 ? -1.468 -4.420 16.161 1.00 91.44 164 GLU A C 1
ATOM 1355 O O . GLU A 1 164 ? -1.230 -3.279 16.556 1.00 91.44 164 GLU A O 1
ATOM 1360 N N . GLU A 1 165 ? -0.523 -5.199 15.626 1.00 93.88 165 GLU A N 1
ATOM 1361 C CA . GLU A 1 165 ? 0.870 -4.771 15.502 1.00 93.88 165 GLU A CA 1
ATOM 1362 C C . GLU A 1 165 ? 1.017 -3.533 14.611 1.00 93.88 165 GLU A C 1
ATOM 1364 O O . GLU A 1 165 ? 1.769 -2.621 14.950 1.00 93.88 165 GLU A O 1
ATOM 1369 N N . ALA A 1 166 ? 0.261 -3.450 13.512 1.00 94.12 166 ALA A N 1
ATOM 1370 C CA . ALA A 1 166 ? 0.261 -2.275 12.644 1.00 94.12 166 ALA A CA 1
ATOM 1371 C C . ALA A 1 166 ? -0.068 -0.992 13.427 1.00 94.12 166 ALA A C 1
ATOM 1373 O O . ALA A 1 166 ? 0.633 0.013 13.314 1.00 94.12 166 ALA A O 1
ATOM 1374 N N . TYR A 1 167 ? -1.102 -1.037 14.272 1.00 90.94 167 TYR A N 1
ATOM 1375 C CA . TYR A 1 167 ? -1.484 0.107 15.099 1.00 90.94 167 TYR A CA 1
ATOM 1376 C C . TYR A 1 167 ? -0.491 0.392 16.227 1.00 90.94 167 TYR A C 1
ATOM 1378 O O . TYR A 1 167 ? -0.283 1.560 16.556 1.00 90.94 167 TYR A O 1
ATOM 1386 N N . ASN A 1 168 ? 0.150 -0.628 16.799 1.00 88.00 168 ASN A N 1
ATOM 1387 C CA . ASN A 1 168 ? 1.208 -0.436 17.794 1.00 88.00 168 ASN A CA 1
ATOM 1388 C C . ASN A 1 168 ? 2.428 0.270 17.182 1.00 88.00 168 ASN A C 1
ATOM 1390 O O . ASN A 1 168 ? 2.947 1.232 17.760 1.00 88.00 168 ASN A O 1
ATOM 1394 N N . ILE A 1 169 ? 2.856 -0.152 15.991 1.00 88.88 169 ILE A N 1
ATOM 1395 C CA . ILE A 1 169 ? 3.954 0.476 15.248 1.00 88.88 169 ILE A CA 1
ATOM 1396 C C . ILE A 1 169 ? 3.603 1.930 14.929 1.00 88.88 169 ILE A C 1
ATOM 1398 O O . ILE A 1 169 ? 4.362 2.835 15.275 1.00 88.88 169 ILE A O 1
ATOM 1402 N N . ASP A 1 170 ? 2.428 2.167 14.347 1.00 85.62 170 ASP A N 1
ATOM 1403 C CA . ASP A 1 170 ? 1.960 3.510 14.003 1.00 85.62 170 ASP A CA 1
ATOM 1404 C C . ASP A 1 170 ? 1.859 4.426 15.242 1.00 85.62 170 ASP A C 1
ATOM 1406 O O . ASP A 1 170 ? 2.292 5.582 15.223 1.00 85.62 170 ASP A O 1
ATOM 1410 N N . SER A 1 171 ? 1.401 3.880 16.377 1.00 78.31 171 SER A N 1
ATOM 1411 C CA . SER A 1 171 ? 1.387 4.598 17.657 1.00 78.31 171 SER A CA 1
ATOM 1412 C C . SER A 1 171 ? 2.784 5.001 18.122 1.00 78.31 171 SER A C 1
ATOM 1414 O O . SER A 1 171 ? 2.962 6.089 18.653 1.00 78.31 171 SER A O 1
ATOM 1416 N N . THR A 1 172 ? 3.801 4.168 17.889 1.00 76.94 172 THR A N 1
ATOM 1417 C CA . THR A 1 172 ? 5.179 4.462 18.307 1.00 76.94 172 THR A CA 1
ATOM 1418 C C . THR A 1 172 ? 5.748 5.655 17.539 1.00 76.94 172 THR A C 1
ATOM 1420 O O . THR A 1 172 ? 6.470 6.472 18.111 1.00 76.94 172 THR A O 1
ATOM 1423 N N . PHE A 1 173 ? 5.392 5.797 16.261 1.00 69.00 173 PHE A N 1
ATOM 1424 C CA . PHE A 1 173 ? 5.805 6.945 15.453 1.00 69.00 173 PHE A CA 1
ATOM 1425 C C . PHE A 1 173 ? 5.039 8.228 15.806 1.00 69.00 173 PHE A C 1
ATOM 1427 O O . PHE A 1 173 ? 5.611 9.313 15.723 1.00 69.00 173 PHE A O 1
ATOM 1434 N N . THR A 1 174 ? 3.787 8.119 16.257 1.00 64.94 174 THR A N 1
ATOM 1435 C CA . THR A 1 174 ? 2.931 9.268 16.621 1.00 64.94 174 THR A CA 1
ATOM 1436 C C . THR A 1 174 ? 3.039 9.681 18.099 1.00 64.94 174 THR A C 1
ATOM 1438 O O . THR A 1 174 ? 2.808 10.841 18.437 1.00 64.94 174 THR A O 1
ATOM 1441 N N . ALA A 1 175 ? 3.487 8.790 18.990 1.00 57.09 175 ALA A N 1
ATOM 1442 C CA . ALA A 1 175 ? 3.653 9.042 20.429 1.00 57.09 175 ALA A CA 1
ATOM 1443 C C . ALA A 1 175 ? 4.715 10.107 20.763 1.00 57.09 175 ALA A C 1
ATOM 1445 O O . ALA A 1 175 ? 4.723 10.641 21.875 1.00 57.09 175 ALA A O 1
ATOM 1446 N N . PHE A 1 176 ? 5.571 10.478 19.806 1.00 51.72 176 PHE A N 1
ATOM 1447 C CA . PHE A 1 176 ? 6.458 11.640 19.927 1.00 51.72 176 PHE A CA 1
ATOM 1448 C C . PHE A 1 176 ? 5.698 12.962 20.158 1.00 51.72 176 PHE A C 1
ATOM 1450 O O . PHE A 1 176 ? 6.302 13.929 20.621 1.00 51.72 176 PHE A O 1
ATOM 1457 N N . GLU A 1 177 ? 4.384 12.998 19.915 1.00 60.41 177 GLU A N 1
ATOM 1458 C CA . GLU A 1 177 ? 3.523 14.166 20.136 1.00 60.41 177 GLU A CA 1
ATOM 1459 C C . GLU A 1 177 ? 2.760 14.154 21.476 1.00 60.41 177 GLU A C 1
ATOM 1461 O O . GLU A 1 177 ? 1.928 15.027 21.709 1.00 60.41 177 GLU A O 1
ATOM 1466 N N . GLY A 1 178 ? 3.008 13.189 22.374 1.00 64.38 178 GLY A N 1
ATOM 1467 C CA . GLY A 1 178 ? 2.312 13.097 23.672 1.00 64.38 178 GLY A CA 1
ATOM 1468 C C . GLY A 1 178 ? 0.872 12.569 23.600 1.00 64.38 178 GLY A C 1
ATOM 1469 O O . GLY A 1 178 ? 0.192 12.498 24.621 1.00 64.38 178 GLY A O 1
ATOM 1470 N N . LYS A 1 179 ? 0.421 12.157 22.411 1.00 71.38 179 LYS A N 1
ATOM 1471 C CA . LYS A 1 179 ? -0.887 11.545 22.159 1.00 71.38 179 LYS A CA 1
ATOM 1472 C C . LYS A 1 179 ? -0.840 10.050 22.487 1.00 71.38 179 LYS A C 1
ATOM 1474 O O . LYS A 1 179 ? 0.103 9.364 22.091 1.00 71.38 179 LYS A O 1
ATOM 1479 N N 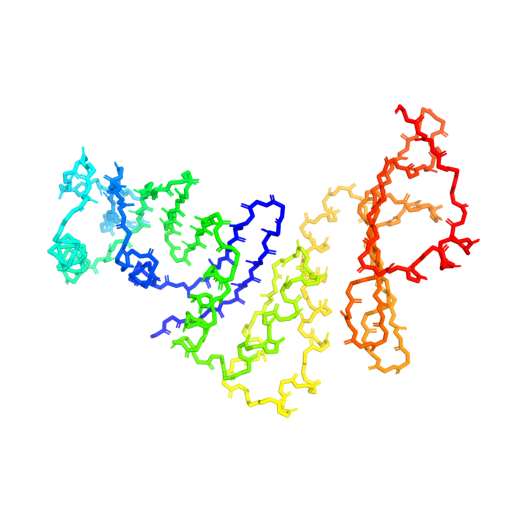. LEU A 1 180 ? -1.857 9.525 23.170 1.00 76.25 180 LEU A N 1
ATOM 1480 C CA . LEU A 1 180 ? -1.992 8.086 23.408 1.00 76.25 180 LEU A CA 1
ATOM 1481 C C . LEU A 1 180 ? -2.991 7.495 22.417 1.00 76.25 180 LEU A C 1
ATOM 1483 O O . LEU A 1 180 ? -4.139 7.930 22.352 1.00 76.25 180 LEU A O 1
ATOM 1487 N N . ARG A 1 181 ? -2.561 6.489 21.648 1.00 85.75 181 ARG A N 1
ATOM 1488 C CA . ARG A 1 181 ? -3.470 5.687 20.824 1.00 85.75 181 ARG A CA 1
ATOM 1489 C C . ARG A 1 181 ? -4.146 4.643 21.709 1.00 85.75 181 ARG A C 1
ATOM 1491 O O . ARG A 1 181 ? -3.467 3.932 22.449 1.00 85.75 181 ARG A O 1
ATOM 1498 N N . PHE A 1 182 ? -5.461 4.512 21.599 1.00 86.56 182 PHE A N 1
ATOM 1499 C CA . PHE A 1 182 ? -6.209 3.418 22.212 1.00 86.56 182 PHE A CA 1
ATOM 1500 C C . PHE A 1 182 ? -6.737 2.470 21.133 1.00 86.56 182 PHE A C 1
ATOM 1502 O O . PHE A 1 182 ? -7.064 2.887 20.021 1.00 86.56 182 PHE A O 1
ATOM 1509 N N . ILE A 1 183 ? -6.828 1.186 21.476 1.00 89.88 183 ILE A N 1
ATOM 1510 C CA . ILE A 1 183 ? -7.422 0.139 20.641 1.00 89.88 183 ILE A CA 1
ATOM 1511 C C . ILE A 1 183 ? -8.436 -0.601 21.506 1.00 89.88 183 ILE A C 1
ATOM 1513 O O . ILE A 1 183 ? -8.111 -1.063 22.600 1.00 89.88 183 ILE A O 1
ATOM 1517 N N . SER A 1 184 ? -9.666 -0.735 21.018 1.00 89.88 184 SER A N 1
ATOM 1518 C CA . SER A 1 184 ? -10.676 -1.597 21.627 1.00 89.88 184 SER A CA 1
ATOM 1519 C C . SER A 1 184 ? -11.029 -2.744 20.689 1.00 89.88 184 SER A C 1
ATOM 1521 O O . SER A 1 184 ? -10.999 -2.604 19.465 1.00 89.88 184 SER A O 1
ATOM 1523 N N . LEU A 1 185 ? -11.354 -3.901 21.265 1.00 90.25 185 LEU A N 1
ATOM 1524 C CA . LEU A 1 185 ? -11.619 -5.130 20.522 1.00 90.25 185 LEU A CA 1
ATOM 1525 C C . LEU A 1 185 ? -13.059 -5.599 20.728 1.00 90.25 185 LEU A C 1
ATOM 1527 O O . LEU A 1 185 ? -13.642 -5.478 21.809 1.00 90.25 185 LEU A O 1
ATOM 1531 N N . TRP A 1 186 ? -13.624 -6.201 19.688 1.00 89.75 186 TRP A N 1
ATOM 1532 C CA . TRP A 1 186 ? -14.819 -7.028 19.800 1.00 89.75 186 TRP A CA 1
ATOM 1533 C C . TRP A 1 186 ? -14.499 -8.344 20.537 1.00 89.75 186 TRP A C 1
ATOM 1535 O O . TRP A 1 186 ? -13.344 -8.772 20.572 1.00 89.75 186 TRP A O 1
ATOM 1545 N N . PRO A 1 187 ? -15.508 -9.077 21.056 1.00 90.94 187 PRO A N 1
ATOM 1546 C CA . PRO A 1 187 ? -15.283 -10.384 21.685 1.00 90.94 187 PRO A CA 1
ATOM 1547 C C . PRO A 1 187 ? -14.550 -11.400 20.794 1.00 90.94 187 PRO A C 1
ATOM 1549 O O . PRO A 1 187 ? -13.861 -12.282 21.300 1.00 90.94 187 PRO A O 1
ATOM 1552 N N . ASN A 1 188 ? -14.672 -11.267 19.469 1.00 85.25 188 ASN A N 1
ATOM 1553 C CA . ASN A 1 188 ? -13.986 -12.106 18.484 1.00 85.25 188 ASN A CA 1
ATOM 1554 C C . ASN A 1 188 ? -12.547 -11.648 18.163 1.00 85.25 188 ASN A C 1
ATOM 1556 O O . ASN A 1 188 ? -11.978 -12.116 17.179 1.00 85.25 188 ASN A O 1
ATOM 1560 N N . GLN A 1 189 ? -11.981 -10.732 18.956 1.00 87.81 189 GLN A N 1
ATOM 1561 C CA . GLN A 1 189 ? -10.630 -10.173 18.809 1.00 87.81 189 GLN A CA 1
ATOM 1562 C C . GLN A 1 189 ? -10.402 -9.331 17.543 1.00 87.81 189 GLN A C 1
ATOM 1564 O O . GLN A 1 189 ? -9.274 -8.935 17.274 1.00 87.81 189 GLN A O 1
ATOM 1569 N N . SER A 1 190 ? -11.440 -9.048 16.749 1.00 88.50 190 SER A N 1
ATOM 1570 C CA . SER A 1 190 ? -11.330 -8.025 15.705 1.00 88.50 190 SER A CA 1
ATOM 1571 C C . SER A 1 190 ? -11.338 -6.635 16.333 1.00 88.50 190 SER A C 1
ATOM 1573 O O . SER A 1 190 ? -11.934 -6.430 17.396 1.00 88.50 190 SER A O 1
ATOM 1575 N N . ILE A 1 191 ? -10.690 -5.677 15.674 1.00 89.50 191 ILE A N 1
ATOM 1576 C CA . ILE A 1 191 ? -10.692 -4.288 16.132 1.00 89.50 191 ILE A CA 1
ATOM 1577 C C . ILE A 1 191 ? -12.119 -3.752 16.093 1.00 89.50 191 ILE A C 1
ATOM 1579 O O . ILE A 1 191 ? -12.837 -3.935 15.113 1.00 89.50 191 ILE A O 1
ATOM 1583 N N . LYS A 1 192 ? -12.530 -3.120 17.191 1.00 90.44 192 LYS A N 1
ATOM 1584 C CA . LYS A 1 192 ? -13.813 -2.434 17.336 1.00 90.44 192 LYS A CA 1
ATOM 1585 C C . LYS A 1 192 ? -13.656 -0.953 17.068 1.00 90.44 192 LYS A C 1
ATOM 1587 O O . LYS A 1 192 ? -14.369 -0.414 16.226 1.00 90.44 192 LYS A O 1
ATOM 1592 N N . GLU A 1 193 ? -12.742 -0.300 17.770 1.00 92.25 193 GLU A N 1
ATOM 1593 C CA . GLU A 1 193 ? -12.400 1.085 17.495 1.00 92.25 193 GLU A CA 1
ATOM 1594 C C . GLU A 1 193 ? -10.935 1.367 17.804 1.00 92.25 193 GLU A C 1
ATOM 1596 O O . GLU A 1 193 ? -10.298 0.678 18.602 1.00 92.25 193 GLU A O 1
ATOM 1601 N N . VAL A 1 194 ? -10.414 2.379 17.130 1.00 91.62 194 VAL A N 1
ATOM 1602 C CA . VAL A 1 194 ? -9.068 2.896 17.315 1.00 91.62 194 VAL A CA 1
ATOM 1603 C C . VAL A 1 194 ? -9.123 4.407 17.201 1.00 91.62 194 VAL A C 1
ATOM 1605 O O . VAL A 1 194 ? -9.851 4.947 16.370 1.00 91.62 194 VAL A O 1
ATOM 1608 N N . GLY A 1 195 ? -8.344 5.096 18.012 1.00 90.12 195 GLY A N 1
ATOM 1609 C CA . GLY A 1 195 ? -8.167 6.531 17.872 1.00 90.12 195 GLY A CA 1
ATOM 1610 C C . GLY A 1 195 ? -7.132 7.042 18.845 1.00 90.12 195 GLY A C 1
ATOM 1611 O O . GLY A 1 195 ? -6.464 6.254 19.520 1.00 90.12 195 GLY A O 1
ATOM 1612 N N . PHE A 1 196 ? -7.020 8.358 18.923 1.00 87.62 196 PHE A N 1
ATOM 1613 C CA . PHE A 1 196 ? -6.188 9.010 19.917 1.00 87.62 196 PHE A CA 1
ATOM 1614 C C . PHE A 1 196 ? -7.048 9.609 21.018 1.00 87.62 196 PHE A C 1
ATOM 1616 O O . PHE A 1 196 ? -8.131 10.143 20.771 1.00 87.62 196 PHE A O 1
ATOM 1623 N N . GLU A 1 197 ? -6.555 9.513 22.244 1.00 84.88 197 GLU A N 1
ATOM 1624 C CA . GLU A 1 197 ? -7.159 10.158 23.396 1.00 84.88 197 GLU A CA 1
ATOM 1625 C C . GLU A 1 197 ? -6.125 10.950 24.189 1.00 84.88 197 GLU A C 1
ATOM 1627 O O . GLU A 1 197 ? -4.959 10.571 24.323 1.00 84.88 197 GLU A O 1
ATOM 1632 N N . GLU A 1 198 ? -6.581 12.061 24.750 1.00 84.06 198 GLU A N 1
ATOM 1633 C CA . GLU A 1 198 ? -5.832 12.837 25.723 1.00 84.06 198 GLU A CA 1
ATOM 1634 C C . GLU A 1 198 ? -6.808 13.360 26.783 1.00 84.06 198 GLU A C 1
ATOM 1636 O O . GLU A 1 198 ? -7.881 13.878 26.479 1.00 84.06 198 GLU A O 1
ATOM 1641 N N . ASN A 1 199 ? -6.471 13.162 28.062 1.00 82.88 199 ASN A N 1
ATOM 1642 C CA . ASN A 1 199 ? -7.324 13.533 29.200 1.00 82.88 199 ASN A CA 1
ATOM 1643 C C . ASN A 1 199 ? -8.771 12.990 29.113 1.00 82.88 199 ASN A C 1
ATOM 1645 O O . ASN A 1 199 ? -9.708 13.624 29.599 1.00 82.88 199 ASN A O 1
ATOM 1649 N N . GLY A 1 200 ? -8.955 11.815 28.498 1.00 81.00 200 GLY A N 1
ATOM 1650 C CA . GLY A 1 200 ? -10.263 11.178 28.306 1.00 81.00 200 GLY A CA 1
ATOM 1651 C C . GLY A 1 200 ? -11.124 11.800 27.200 1.00 81.00 200 GLY A C 1
ATOM 1652 O O . GLY A 1 200 ? -12.320 11.515 27.135 1.00 81.00 200 GLY A O 1
ATOM 1653 N N . GLN A 1 201 ? -10.547 12.655 26.353 1.00 86.25 201 GLN A N 1
ATOM 1654 C CA . GLN A 1 201 ? -11.198 13.236 25.181 1.00 86.25 201 GLN A CA 1
ATOM 1655 C C . GLN A 1 201 ? -10.559 12.684 23.904 1.00 86.25 201 GLN A C 1
ATOM 1657 O O . GLN A 1 201 ? -9.338 12.552 23.837 1.00 86.25 201 GLN A O 1
ATOM 1662 N N . LEU A 1 202 ? -11.379 12.381 22.892 1.00 87.56 202 LEU A N 1
ATOM 1663 C CA . LEU A 1 202 ? -10.882 11.996 21.569 1.00 87.56 202 LEU A CA 1
ATOM 1664 C C . LEU A 1 202 ? -10.111 13.154 20.949 1.00 87.56 202 LEU A C 1
ATOM 1666 O O . LEU A 1 202 ? -10.530 14.297 21.070 1.00 87.56 202 LEU A O 1
ATOM 1670 N N . ILE A 1 203 ? -9.024 12.877 20.253 1.00 87.69 203 ILE A N 1
ATOM 1671 C CA . ILE A 1 203 ? -8.280 13.867 19.475 1.00 87.69 203 ILE A CA 1
ATOM 1672 C C . ILE A 1 203 ? -7.861 13.231 18.155 1.00 87.69 203 ILE A C 1
ATOM 1674 O O . ILE A 1 203 ? -7.804 12.009 18.052 1.00 87.69 203 ILE A O 1
ATOM 1678 N N . ASP A 1 204 ? -7.549 14.062 17.165 1.00 88.12 204 ASP A N 1
ATOM 1679 C CA . ASP A 1 204 ? -7.001 13.614 15.888 1.00 88.12 204 ASP A CA 1
ATOM 1680 C C . ASP A 1 204 ? -7.914 12.582 15.189 1.00 88.12 204 ASP A C 1
ATOM 1682 O O . ASP A 1 204 ? -9.137 12.738 15.186 1.00 88.12 204 ASP A O 1
ATOM 1686 N N . GLU A 1 205 ? -7.352 11.542 14.584 1.00 89.75 205 GLU A N 1
ATOM 1687 C CA . GLU A 1 205 ? -8.108 10.506 13.889 1.00 89.75 205 GLU A CA 1
ATOM 1688 C C . GLU A 1 205 ? -8.758 9.481 14.835 1.00 89.75 205 GLU A C 1
ATOM 1690 O O . GLU A 1 205 ? -8.141 8.936 15.756 1.00 89.75 205 GLU A O 1
ATOM 1695 N N . TRP A 1 206 ? -10.006 9.133 14.530 1.00 91.62 206 TRP A N 1
ATOM 1696 C CA . TRP A 1 206 ? -10.743 8.023 15.126 1.00 91.62 206 TRP A CA 1
ATOM 1697 C C . TRP A 1 206 ? -11.392 7.166 14.040 1.00 91.62 206 TRP A C 1
ATOM 1699 O O . TRP A 1 206 ? -11.841 7.664 13.009 1.00 91.62 206 TRP A O 1
ATOM 1709 N N . SER A 1 207 ? -11.461 5.856 14.256 1.00 91.38 207 SER A N 1
ATOM 1710 C CA . SER A 1 207 ? -12.128 4.907 13.365 1.00 91.38 207 SER A CA 1
ATOM 1711 C C . SER A 1 207 ? -12.812 3.796 14.151 1.00 91.38 207 SER A C 1
ATOM 1713 O O . SER A 1 207 ? -12.276 3.290 15.136 1.00 91.38 207 SER A O 1
ATOM 1715 N N . CYS A 1 208 ? -13.983 3.367 13.682 1.00 91.62 208 CYS A N 1
ATOM 1716 C CA . CYS A 1 208 ? -14.694 2.208 14.214 1.00 91.62 208 CYS A CA 1
ATOM 1717 C C . CYS A 1 208 ? -15.041 1.203 13.122 1.00 91.62 208 CYS A C 1
ATOM 1719 O O . CYS A 1 208 ? -15.241 1.550 11.956 1.00 91.62 208 CYS A O 1
ATOM 1721 N N . PHE A 1 209 ? -15.160 -0.052 13.535 1.00 90.69 209 PHE A N 1
ATOM 1722 C CA . PHE A 1 209 ? -15.248 -1.197 12.647 1.00 90.69 209 PHE A CA 1
ATOM 1723 C C . PHE A 1 209 ? -16.372 -2.140 13.074 1.00 90.69 209 PHE A C 1
ATOM 1725 O O . PHE A 1 209 ? -16.704 -2.291 14.257 1.00 90.69 209 PHE A O 1
ATOM 1732 N N . CYS A 1 210 ? -16.960 -2.808 12.092 1.00 89.69 210 CYS A N 1
ATOM 1733 C CA . CYS A 1 210 ? -17.898 -3.900 12.306 1.00 89.69 210 CYS A CA 1
ATOM 1734 C C . CYS A 1 210 ? -17.177 -5.144 12.867 1.00 89.69 210 CYS A C 1
ATOM 1736 O O . CYS A 1 210 ? -15.974 -5.298 12.668 1.00 89.69 210 CYS A O 1
ATOM 1738 N N . PRO A 1 211 ? -17.887 -6.095 13.509 1.00 87.62 211 PRO A N 1
ATOM 1739 C CA . PRO A 1 211 ? -17.272 -7.331 14.014 1.00 87.62 211 PRO A CA 1
ATOM 1740 C C . PRO A 1 211 ? -16.580 -8.195 12.948 1.00 87.62 211 PRO A C 1
ATOM 1742 O O . PRO A 1 211 ? -15.807 -9.089 13.276 1.00 87.62 211 PRO A O 1
ATOM 1745 N N . ASN A 1 212 ? -16.874 -7.987 11.665 1.00 86.56 212 ASN A N 1
ATOM 1746 C CA . ASN A 1 212 ? -16.189 -8.649 10.553 1.00 86.56 212 ASN A CA 1
ATOM 1747 C C . ASN A 1 212 ? -14.870 -7.951 10.144 1.00 86.56 212 ASN A C 1
ATOM 1749 O O . ASN A 1 212 ? -14.141 -8.504 9.318 1.00 86.56 212 ASN A O 1
ATOM 1753 N N . GLY A 1 213 ? -14.548 -6.796 10.735 1.00 86.56 213 GLY A N 1
ATOM 1754 C CA . GLY A 1 213 ? -13.370 -5.973 10.447 1.00 86.56 213 GLY A CA 1
ATOM 1755 C C . GLY A 1 213 ? -13.578 -4.900 9.374 1.00 86.56 213 GLY A C 1
ATOM 1756 O O . GLY A 1 213 ? -12.626 -4.212 9.031 1.00 86.56 213 GLY A O 1
ATOM 1757 N N . GLU A 1 214 ? -14.786 -4.748 8.825 1.00 90.06 214 GLU A N 1
ATOM 1758 C CA . GLU A 1 214 ? -15.071 -3.693 7.843 1.00 90.06 214 GLU A CA 1
ATOM 1759 C C . GLU A 1 214 ? -15.145 -2.321 8.520 1.00 90.06 214 GLU A C 1
ATOM 1761 O O . GLU A 1 214 ? -15.751 -2.184 9.589 1.00 90.06 214 GLU A O 1
ATOM 1766 N N . LEU A 1 215 ? -14.539 -1.304 7.899 1.00 89.31 215 LEU A N 1
ATOM 1767 C CA . LEU A 1 215 ? -14.585 0.070 8.387 1.00 89.31 215 LEU A CA 1
ATOM 1768 C C . LEU A 1 215 ? -16.029 0.575 8.337 1.00 89.31 215 LEU A C 1
ATOM 1770 O O . LEU A 1 215 ? -16.691 0.521 7.302 1.00 89.31 215 LEU A O 1
ATOM 1774 N N . LYS A 1 216 ? -16.518 1.070 9.471 1.00 89.81 216 LYS A N 1
ATOM 1775 C CA . LYS A 1 216 ? -17.900 1.532 9.635 1.00 89.81 216 LYS A CA 1
ATOM 1776 C C . LYS A 1 216 ? -17.997 3.052 9.559 1.00 89.81 216 LYS A C 1
ATOM 1778 O O . LYS A 1 216 ? -18.866 3.588 8.868 1.00 89.81 216 LYS A O 1
ATOM 1783 N N . ALA A 1 217 ? -17.116 3.742 10.276 1.00 89.38 217 ALA A N 1
ATOM 1784 C CA . ALA A 1 217 ? -17.010 5.195 10.267 1.00 89.38 217 ALA A CA 1
ATOM 1785 C C . ALA A 1 217 ? -15.609 5.635 10.693 1.00 89.38 217 ALA A C 1
ATOM 1787 O O . ALA A 1 217 ? -14.966 4.950 11.492 1.00 89.38 217 ALA A O 1
ATOM 1788 N N . SER A 1 218 ? -15.198 6.801 10.213 1.00 90.12 218 SER A N 1
ATOM 1789 C CA . SER A 1 218 ? -13.991 7.508 10.637 1.00 90.12 218 SER A CA 1
ATOM 1790 C C . SER A 1 218 ? -14.310 8.977 10.899 1.00 90.12 218 SER A C 1
ATOM 1792 O O . SER A 1 218 ? -15.232 9.535 10.301 1.00 90.12 218 SER A O 1
ATOM 1794 N N . SER A 1 219 ? -13.590 9.605 11.821 1.00 89.94 219 SER A N 1
ATOM 1795 C CA . SER A 1 219 ? -13.751 11.024 12.132 1.00 89.94 219 SER A CA 1
ATOM 1796 C C . SER A 1 219 ? -12.447 11.677 12.557 1.00 89.94 219 SER A C 1
ATOM 1798 O O . SER A 1 219 ? -11.531 11.004 13.028 1.00 89.94 219 SER A O 1
ATOM 1800 N N . SER A 1 220 ? -12.410 12.998 12.406 1.00 89.75 220 SER A N 1
ATOM 1801 C CA . SER A 1 220 ? -11.277 13.839 12.779 1.00 89.75 220 SER A CA 1
ATOM 1802 C C . SER A 1 220 ? -11.696 14.800 13.890 1.00 89.75 220 SER A C 1
ATOM 1804 O O . SER A 1 220 ? -12.755 15.441 13.824 1.00 89.75 220 SER A O 1
ATOM 1806 N N . TRP A 1 221 ? -10.863 14.888 14.920 1.00 90.62 221 TRP A N 1
ATOM 1807 C CA . TRP A 1 221 ? -11.114 15.602 16.166 1.00 90.62 221 TRP A CA 1
ATOM 1808 C C . TRP A 1 221 ? -10.006 16.608 16.446 1.00 90.62 221 TRP A C 1
ATOM 1810 O O . TRP A 1 221 ? -8.838 16.392 16.125 1.00 90.62 221 TRP A O 1
ATOM 1820 N N . MET A 1 222 ? -10.357 17.724 17.071 1.00 89.81 222 MET A N 1
ATOM 1821 C CA . MET A 1 222 ? -9.380 18.716 17.510 1.00 89.81 222 MET A CA 1
ATOM 1822 C C . MET A 1 222 ? -9.878 19.466 18.738 1.00 89.81 222 MET A C 1
ATOM 1824 O O . MET A 1 222 ? -11.074 19.479 19.026 1.00 89.81 222 MET A O 1
ATOM 1828 N N . TYR A 1 223 ? -8.965 20.128 19.441 1.00 89.06 223 TYR A N 1
ATOM 1829 C CA . TYR A 1 223 ? -9.336 21.028 20.523 1.00 89.06 223 TYR A CA 1
ATOM 1830 C C . TYR A 1 223 ? -9.778 22.387 20.005 1.00 89.06 223 TYR A C 1
ATOM 1832 O O . TYR A 1 223 ? -9.192 22.948 19.074 1.00 89.06 223 TYR A O 1
ATOM 1840 N N . ASP A 1 224 ? -10.780 22.957 20.664 1.00 88.56 224 ASP A N 1
ATOM 1841 C CA . ASP A 1 224 ? -11.033 24.384 20.567 1.00 88.56 224 ASP A CA 1
ATOM 1842 C C . ASP A 1 224 ? -10.114 25.190 21.499 1.00 88.56 224 ASP A C 1
ATOM 1844 O O . ASP A 1 224 ? -9.218 24.674 22.168 1.00 88.56 224 ASP A O 1
ATOM 1848 N N . LYS A 1 225 ? -10.331 26.507 21.528 1.00 89.50 225 LYS A N 1
ATOM 1849 C CA . LYS A 1 225 ? -9.544 27.440 22.346 1.00 89.50 225 LYS A CA 1
ATOM 1850 C C . LYS A 1 225 ? -9.692 27.205 23.854 1.00 89.50 225 LYS A C 1
ATOM 1852 O O . LYS A 1 225 ? -8.904 27.761 24.615 1.00 89.50 225 LYS A O 1
ATOM 1857 N N . GLU A 1 226 ? -10.694 26.442 24.279 1.00 90.56 226 GLU A N 1
ATOM 1858 C CA . GLU A 1 226 ? -10.978 26.111 25.676 1.00 90.56 226 GLU A CA 1
ATOM 1859 C C . GLU A 1 226 ? -10.468 24.704 26.045 1.00 90.56 226 GLU A C 1
ATOM 1861 O O . GLU A 1 226 ? -10.723 24.235 27.153 1.00 90.56 226 GLU A O 1
ATOM 1866 N N . ASN A 1 227 ? -9.703 24.051 25.156 1.00 87.69 227 ASN A N 1
ATOM 1867 C CA . ASN A 1 227 ? -9.244 22.662 25.282 1.00 87.69 227 ASN A CA 1
ATOM 1868 C C . ASN A 1 227 ? -10.399 21.655 25.399 1.00 87.69 227 ASN A C 1
ATOM 1870 O O . ASN A 1 227 ? -10.285 20.626 26.073 1.00 87.69 227 ASN A O 1
ATOM 1874 N N . ILE A 1 228 ? -11.515 21.949 24.731 1.00 88.12 228 ILE A N 1
ATOM 1875 C CA . ILE A 1 228 ? -12.632 21.021 24.576 1.00 88.12 228 ILE A CA 1
ATOM 1876 C C . ILE A 1 228 ? -12.517 20.389 23.195 1.00 88.12 228 ILE A C 1
ATOM 1878 O O . ILE A 1 228 ? -12.446 21.089 22.181 1.00 88.12 228 ILE A O 1
ATOM 1882 N N . SER A 1 229 ? -12.465 19.062 23.158 1.00 88.56 229 SER A N 1
ATOM 1883 C CA . SER A 1 229 ? -12.423 18.321 21.910 1.00 88.56 229 SER A CA 1
ATOM 1884 C C . SER A 1 229 ? -13.769 18.376 21.199 1.00 88.56 229 SER A C 1
ATOM 1886 O O . SER A 1 229 ? -14.830 18.172 21.798 1.00 88.56 229 SER A O 1
ATOM 1888 N N . PHE A 1 230 ? -13.714 18.618 19.896 1.00 86.69 230 PHE A N 1
ATOM 1889 C CA . PHE A 1 230 ? -14.863 18.559 19.015 1.00 86.69 230 PHE A CA 1
ATOM 1890 C C . PHE A 1 230 ? -14.504 17.853 17.705 1.00 86.69 230 PHE A C 1
ATOM 1892 O O . PHE A 1 230 ? -13.367 17.887 17.231 1.00 86.69 230 PHE A O 1
ATOM 1899 N N . MET A 1 231 ? -15.511 17.218 17.113 1.00 90.62 231 MET A N 1
ATOM 1900 C CA . MET A 1 231 ? -15.403 16.552 15.818 1.00 90.62 231 MET A CA 1
ATOM 1901 C C . MET A 1 231 ? -15.630 17.578 14.708 1.00 90.62 231 MET A C 1
ATOM 1903 O O . MET A 1 231 ? -16.651 18.275 14.725 1.00 90.62 231 MET A O 1
ATOM 1907 N N . TYR A 1 232 ? -14.704 17.658 13.752 1.00 86.81 232 TYR A N 1
ATOM 1908 C CA . TYR A 1 232 ? -14.788 18.581 12.613 1.00 86.81 232 TYR A CA 1
ATOM 1909 C C . TYR A 1 232 ? -14.970 17.871 11.269 1.00 86.81 232 TYR A C 1
ATOM 1911 O O . TYR A 1 232 ? -15.428 18.486 10.309 1.00 86.81 232 TYR A O 1
ATOM 1919 N N . GLU A 1 233 ? -14.679 16.572 11.205 1.00 87.44 233 GLU A N 1
ATOM 1920 C CA . GLU A 1 233 ? -14.905 15.748 10.022 1.00 87.44 233 GLU A CA 1
ATOM 1921 C C . GLU A 1 233 ? -15.480 14.391 10.424 1.00 87.44 233 GLU A C 1
ATOM 1923 O O . GLU A 1 233 ? -15.114 13.828 11.457 1.00 87.44 233 GLU A O 1
ATOM 1928 N N . LEU A 1 234 ? -16.403 13.875 9.613 1.00 87.50 234 LEU A N 1
ATOM 1929 C CA . LEU A 1 234 ? -17.016 12.573 9.818 1.00 87.50 234 LEU A CA 1
ATOM 1930 C C . LEU A 1 234 ? -17.350 11.923 8.477 1.00 87.50 234 LEU A C 1
ATOM 1932 O O . LEU A 1 234 ? -18.142 12.460 7.700 1.00 87.50 234 LEU A O 1
ATOM 1936 N N . THR A 1 235 ? -16.830 10.717 8.274 1.00 85.81 235 THR A N 1
ATOM 1937 C CA . THR A 1 235 ? -17.096 9.894 7.098 1.00 85.81 235 THR A CA 1
ATOM 1938 C C . THR A 1 235 ? -17.802 8.606 7.502 1.00 85.81 235 THR A C 1
ATOM 1940 O O . THR A 1 235 ? -17.379 7.876 8.401 1.00 85.81 235 THR A O 1
ATOM 1943 N N . TYR A 1 236 ? -18.910 8.318 6.820 1.00 84.06 236 TYR A N 1
ATOM 1944 C CA . TYR A 1 236 ? -19.656 7.076 6.976 1.00 84.06 236 TYR A CA 1
ATOM 1945 C C . TYR A 1 236 ? -19.327 6.121 5.835 1.00 84.06 236 TYR A C 1
ATOM 1947 O O . TYR A 1 236 ? -19.492 6.473 4.668 1.00 84.06 236 TYR A O 1
ATOM 1955 N N . HIS A 1 237 ? -18.933 4.900 6.185 1.00 79.69 237 HIS A N 1
ATOM 1956 C CA . HIS A 1 237 ? -18.646 3.832 5.226 1.00 79.69 237 HIS A CA 1
ATOM 1957 C C . HIS A 1 237 ? -19.773 2.781 5.172 1.00 79.69 237 HIS A C 1
ATOM 1959 O O . HIS A 1 237 ? -19.864 2.023 4.210 1.00 79.69 237 HIS A O 1
ATOM 1965 N N . ASP A 1 238 ? -20.687 2.797 6.151 1.00 75.38 238 ASP A N 1
ATOM 1966 C CA . ASP A 1 238 ? -21.923 2.003 6.191 1.00 75.38 238 ASP A CA 1
ATOM 1967 C C . ASP A 1 238 ? -23.142 2.916 6.439 1.00 75.38 238 ASP A C 1
ATOM 1969 O O . ASP A 1 238 ? -23.132 3.785 7.314 1.00 75.38 238 ASP A O 1
ATOM 1973 N N . VAL A 1 239 ? -24.231 2.698 5.696 1.00 60.72 239 VAL A N 1
ATOM 1974 C CA . VAL A 1 239 ? -25.511 3.416 5.838 1.00 60.72 239 VAL A CA 1
ATOM 1975 C C . VAL A 1 239 ? -26.135 3.285 7.234 1.00 60.72 239 VAL A C 1
ATOM 1977 O O . VAL A 1 239 ? -26.852 4.190 7.666 1.00 60.72 239 VAL A O 1
ATOM 1980 N N . ASN A 1 240 ? -25.819 2.220 7.977 1.00 61.81 240 ASN A N 1
ATOM 1981 C CA . ASN A 1 240 ? -26.287 1.999 9.352 1.00 61.81 240 ASN A CA 1
ATOM 1982 C C . ASN A 1 240 ? -25.381 2.638 10.421 1.00 61.81 240 ASN A C 1
ATOM 1984 O O . ASN A 1 240 ? -25.625 2.505 11.623 1.00 61.81 240 ASN A O 1
ATOM 1988 N N . ALA A 1 241 ? -24.317 3.342 10.028 1.00 59.06 241 ALA A N 1
ATOM 1989 C CA . ALA A 1 241 ? -23.352 3.903 10.970 1.00 59.06 241 ALA A CA 1
ATOM 1990 C C . ALA A 1 241 ? -23.894 5.086 11.796 1.00 59.06 241 ALA A C 1
ATOM 1992 O O . ALA A 1 241 ? -23.397 5.347 12.894 1.00 59.06 241 ALA A O 1
ATOM 1993 N N . LYS A 1 242 ? -24.966 5.747 11.334 1.00 58.62 242 LYS A N 1
ATOM 1994 C CA . LYS A 1 242 ? -25.604 6.880 12.032 1.00 58.62 242 LYS A CA 1
ATOM 1995 C C . LYS A 1 242 ? -26.120 6.541 13.434 1.00 58.62 242 LYS A C 1
ATOM 1997 O O . LYS A 1 242 ? -26.097 7.404 14.305 1.00 58.62 242 LYS A O 1
ATOM 2002 N N . GLU A 1 243 ? -26.552 5.305 13.683 1.00 57.59 243 GLU A N 1
ATOM 2003 C CA . GLU A 1 243 ? -27.090 4.910 14.995 1.00 57.59 243 GLU A CA 1
ATOM 2004 C C . GLU A 1 243 ? -26.002 4.752 16.072 1.00 57.59 243 GLU A C 1
ATOM 2006 O O . GLU A 1 243 ? -26.286 4.896 17.261 1.00 57.59 243 GLU A O 1
ATOM 2011 N N . PHE A 1 244 ? -24.746 4.511 15.675 1.00 54.25 244 PHE A N 1
ATOM 2012 C CA . PHE A 1 244 ? -23.647 4.193 16.595 1.00 54.25 244 PHE A CA 1
ATOM 2013 C C . PHE A 1 244 ? -23.012 5.440 17.237 1.00 54.25 244 PHE A C 1
ATOM 2015 O O . PHE A 1 244 ? -22.684 5.436 18.423 1.00 54.25 244 PHE A O 1
ATOM 2022 N N . LEU A 1 245 ? -22.901 6.544 16.492 1.00 55.09 245 LEU A N 1
ATOM 2023 C CA . LEU A 1 245 ? -22.271 7.780 16.987 1.00 55.09 245 LEU A CA 1
ATOM 2024 C C . LEU A 1 245 ? -23.085 8.511 18.055 1.00 55.09 245 LEU A C 1
ATOM 2026 O O . LEU A 1 245 ? -22.518 9.259 18.846 1.00 55.09 245 LEU A O 1
ATOM 2030 N N . ASN A 1 246 ? -24.386 8.231 18.167 1.00 54.75 246 ASN A N 1
ATOM 2031 C CA . ASN A 1 246 ? -25.215 8.774 19.247 1.00 54.75 246 ASN A CA 1
ATOM 2032 C C . ASN A 1 246 ? -24.726 8.368 20.654 1.00 54.75 246 ASN A C 1
ATOM 2034 O O . ASN A 1 246 ? -25.157 8.972 21.637 1.00 54.75 246 ASN A O 1
ATOM 2038 N N . GLN A 1 247 ? -23.829 7.379 20.756 1.00 53.81 247 GLN A N 1
ATOM 2039 C CA . GLN A 1 247 ? -23.217 6.928 22.009 1.00 53.81 247 GLN A CA 1
ATOM 2040 C C . GLN A 1 247 ? -21.928 7.688 22.386 1.00 53.81 247 GLN A C 1
ATOM 2042 O O . GLN A 1 247 ? -21.554 7.657 23.552 1.00 53.81 247 GLN A O 1
ATOM 2047 N N . HIS A 1 248 ? -21.285 8.403 21.452 1.00 52.94 248 HIS A N 1
ATOM 2048 C CA . HIS A 1 248 ? -19.979 9.064 21.643 1.00 52.94 248 HIS A CA 1
ATOM 2049 C C . HIS A 1 248 ? -20.086 10.595 21.522 1.00 52.94 248 HIS A C 1
ATOM 2051 O O . HIS A 1 248 ? -19.278 11.228 20.852 1.00 52.94 248 HIS A O 1
ATOM 2057 N N . LYS A 1 249 ? -21.122 11.198 22.127 1.00 46.38 249 LYS A N 1
ATOM 2058 C CA . LYS A 1 249 ? -21.409 12.645 22.055 1.00 46.38 249 LYS A CA 1
ATOM 2059 C C . LYS A 1 249 ? -20.211 13.518 22.479 1.00 46.38 249 LYS A C 1
ATOM 2061 O O . LYS A 1 249 ? -20.103 13.885 23.645 1.00 46.38 249 LYS A O 1
ATOM 2066 N N . GLY A 1 250 ? -19.394 13.921 21.513 1.00 50.00 250 GLY A N 1
ATOM 2067 C CA . GLY A 1 250 ? -18.790 15.250 21.461 1.00 50.00 250 GLY A CA 1
ATOM 2068 C C . GLY A 1 250 ? -19.695 16.190 20.661 1.00 50.00 250 GLY A C 1
ATOM 2069 O O . GLY A 1 250 ? -20.497 15.740 19.838 1.00 50.00 250 GLY A O 1
ATOM 2070 N N . GLU A 1 251 ? -19.624 17.493 20.920 1.00 47.38 251 GLU A N 1
ATOM 2071 C CA . GLU A 1 251 ? -20.364 18.484 20.134 1.00 47.38 251 GLU A CA 1
ATOM 2072 C C . GLU A 1 251 ? -19.786 18.541 18.711 1.00 47.38 251 GLU A C 1
ATOM 2074 O O . GLU A 1 251 ? -18.610 18.835 18.523 1.00 47.38 251 GLU A O 1
ATOM 2079 N N . PHE A 1 252 ? -20.598 18.246 17.692 1.00 47.50 252 PHE A N 1
ATOM 2080 C CA . PHE A 1 252 ? -20.204 18.460 16.299 1.00 47.50 252 PHE A CA 1
ATOM 2081 C C . PHE A 1 252 ? -20.306 19.954 15.982 1.00 47.50 252 PHE A C 1
ATOM 2083 O O . PHE A 1 252 ? -21.403 20.520 16.033 1.00 47.50 252 PHE A O 1
ATOM 2090 N N . LYS A 1 253 ? -19.181 20.595 15.654 1.00 47.62 253 LYS A N 1
ATOM 2091 C CA . LYS A 1 253 ? -19.153 21.987 15.185 1.00 47.62 253 LYS A CA 1
ATOM 2092 C C . LYS A 1 253 ? -18.945 21.973 13.671 1.00 47.62 253 LYS A C 1
ATOM 2094 O O . LYS A 1 253 ? -17.851 21.690 13.200 1.00 47.62 253 LYS A O 1
ATOM 2099 N N . SER A 1 254 ? -19.998 22.269 12.907 1.00 38.12 254 SER A N 1
ATOM 2100 C CA . SER A 1 254 ? -19.865 22.548 11.472 1.00 38.12 254 SER A CA 1
ATOM 2101 C C . SER A 1 254 ? -19.309 23.960 11.287 1.00 38.12 254 SER A C 1
ATOM 2103 O O . SER A 1 254 ? -19.922 24.907 11.790 1.00 38.12 254 SER A O 1
ATOM 2105 N N . PHE A 1 255 ? -18.190 24.099 10.578 1.00 36.84 255 PHE A N 1
ATOM 2106 C CA . PHE A 1 255 ? -17.690 25.392 10.103 1.00 36.84 255 PHE A CA 1
ATOM 2107 C C . PHE A 1 255 ? -18.233 25.722 8.714 1.00 36.84 255 PHE A C 1
ATOM 2109 O O . PHE A 1 255 ? -18.405 24.779 7.909 1.00 36.84 255 PHE A O 1
#

Sequence (255 aa):
MESLIFFKYDWSLKLIRTHSVDSMAILPFLEGRDFIVNSVHTLKDDGVTAEKCDFEEEWITKDHFIYIQALKELDDELKNGLAFIDIELENSGYINYSVGQLAIKLENIEELKSLSIQLLKYYGFYAAEELWKILVNHQIDIPVYFVLGMRKDDFLLTKNQMIEEAYNIDSTFTAFEGKLRFISLWPNQSIKEVGFEENGQLIDEWSCFCPNGELKASSSWMYDKENISFMYELTYHDVNAKEFLNQHKGEFKSF

Radius of gyration: 21.19 Å; chains: 1; bounding box: 58×48×58 Å